Protein AF-A0A0F8ZRI4-F1 (afdb_monomer_lite)

Radius of gyration: 23.61 Å; chains: 1; bounding box: 63×50×70 Å

Secondary structure (DSSP, 8-state):
-HHHHHHHHTTTTS---EEEE--STT--PPEE-HHHHHHHHTTT---EEHHHHH-----GGGTTTT-SHHHHHHHH--TT-HHHHHHHHHTTPPP--EEEE----HHHHHHTT--HHHHHHT--HHHHHHHHHHHHTTTT-EEE--GGGHHHHHHHHHHTTT---HHHHHHHHHHHHHHHHHHHHHHHHHH-SS----------EEE-S-SSSTTS--EEES-HHHH----SSSPPPHHHHHHHHHHHHHHHTTTTSS-------

Foldseek 3Di:
DVVVVVVVVVPQADDWWWFFADLPPPDGETETDPVVCVVCVVVVHDYDYLCNQQVDDCPPVNQCSQVGCLNLLLQQQDPPDPVSVVVCVVVVRHHTAETEGEAHPLVVCVVVVDDPVVSVVSDRPNRLVSLQSNLVVLVRHAYHHDPVCVVVVVVQCVVVVNDHDSVRSNVRSVVSVLNSLQSVLSVCVVPDDDDPDDDDRFPDKDWFCAAPDNVHTDIDTDDPVVVDDDPDDDGDHNVNVVVVVVQVVVVVVCPVHDDDDDDDD

Sequence (265 aa):
MNKEKDKMKKHKHNFQFVDVMSTSFVSSVRITEPKPEQFIKGLGIPVEAVEEVTSYPSILGGRVKTLHPKIFGGILNRQENTGDQKEMQEYEIPQLDIVIVDLYPFEKTVASGAAEQDIVEKIDIGGISLIRAAAKNFKDTLCVSSVADYDEVLQLITDGNGSTSLKDRKRFAAKAFNISSHYDTAIFNYFNEEEHVYKASITQAKSLRYGENPHQEGTFYGDFDAIFDQLHGKELSYNNLLDVDAAVNLMSEFNAEKPTFAILK

Structure (mmCIF, N/CA/C/O backbone):
data_AF-A0A0F8ZRI4-F1
#
_entry.id   AF-A0A0F8ZRI4-F1
#
loop_
_atom_site.group_PDB
_atom_site.id
_atom_site.type_symbol
_atom_site.label_atom_id
_atom_site.label_alt_id
_atom_site.label_comp_id
_atom_site.label_asym_id
_atom_site.label_entity_id
_atom_site.label_seq_id
_atom_site.pdbx_PDB_ins_code
_atom_site.Cartn_x
_atom_site.Cartn_y
_atom_site.Cartn_z
_atom_site.occupancy
_atom_site.B_iso_or_equiv
_atom_site.auth_seq_id
_atom_site.auth_comp_id
_atom_site.auth_asym_id
_atom_site.auth_atom_id
_atom_site.pdbx_PDB_model_num
ATOM 1 N N . MET A 1 1 ? -12.035 -28.072 2.382 1.00 40.09 1 MET A N 1
ATOM 2 C CA . MET A 1 1 ? -10.554 -27.953 2.343 1.00 40.09 1 MET A CA 1
ATOM 3 C C . MET A 1 1 ? -9.958 -27.744 0.946 1.00 40.09 1 MET A C 1
ATOM 5 O O . MET A 1 1 ? -9.632 -26.602 0.663 1.00 40.09 1 MET A O 1
ATOM 9 N N . ASN A 1 2 ? -9.832 -28.728 0.038 1.00 32.72 2 ASN A N 1
ATOM 10 C CA . ASN A 1 2 ? -9.189 -28.462 -1.278 1.00 32.72 2 ASN A CA 1
ATOM 11 C C . ASN A 1 2 ? -10.064 -27.691 -2.291 1.00 32.72 2 ASN A C 1
ATOM 13 O O . ASN A 1 2 ? -9.535 -26.913 -3.074 1.00 32.72 2 ASN A O 1
ATOM 17 N N . LYS A 1 3 ? -11.399 -27.818 -2.238 1.00 30.41 3 LYS A N 1
ATOM 18 C CA . LYS A 1 3 ? -12.314 -27.071 -3.131 1.00 30.41 3 LYS A CA 1
ATOM 19 C C . LYS A 1 3 ? -12.511 -25.591 -2.752 1.00 30.41 3 LYS A C 1
ATOM 21 O O . LYS A 1 3 ? -12.961 -24.812 -3.585 1.00 30.41 3 LYS A O 1
ATOM 26 N N . GLU A 1 4 ? -12.185 -25.198 -1.520 1.00 35.19 4 GLU A N 1
ATOM 27 C CA . GLU A 1 4 ? -12.303 -23.807 -1.038 1.00 35.19 4 GLU A CA 1
ATOM 28 C C . GLU A 1 4 ? -11.047 -22.989 -1.350 1.00 35.19 4 GLU A C 1
ATOM 30 O O . GLU A 1 4 ? -11.162 -21.848 -1.798 1.00 35.19 4 GLU A O 1
ATOM 35 N N . LYS A 1 5 ? -9.858 -23.605 -1.241 1.00 32.78 5 LYS A N 1
ATOM 36 C CA . LYS A 1 5 ? -8.584 -22.996 -1.662 1.00 32.78 5 LYS A CA 1
ATOM 37 C C . LYS A 1 5 ? -8.578 -22.627 -3.155 1.00 32.78 5 LYS A C 1
ATOM 39 O O . LYS A 1 5 ? -8.055 -21.579 -3.526 1.00 32.78 5 LYS A O 1
ATOM 44 N N . ASP A 1 6 ? -9.227 -23.430 -4.000 1.00 31.06 6 ASP A N 1
ATOM 45 C CA . ASP A 1 6 ? -9.348 -23.150 -5.440 1.00 31.06 6 ASP A CA 1
ATOM 46 C C . ASP A 1 6 ? -10.381 -22.062 -5.783 1.00 31.06 6 ASP A C 1
ATOM 48 O O . ASP A 1 6 ? -10.232 -21.367 -6.791 1.00 31.06 6 ASP A O 1
ATOM 52 N N . LYS A 1 7 ? -11.406 -21.849 -4.942 1.00 34.41 7 LYS A N 1
ATOM 53 C CA . LYS A 1 7 ? -12.372 -20.750 -5.133 1.00 34.41 7 LYS A CA 1
ATOM 54 C C . LYS A 1 7 ? -11.765 -19.383 -4.802 1.00 34.41 7 LYS A C 1
ATOM 56 O O . LYS A 1 7 ? -12.025 -18.431 -5.541 1.00 34.41 7 LYS A O 1
ATOM 61 N N . MET A 1 8 ? -10.913 -19.302 -3.774 1.00 34.50 8 MET A N 1
ATOM 62 C CA . MET A 1 8 ? -10.169 -18.079 -3.431 1.00 34.50 8 MET A CA 1
ATOM 63 C C . MET A 1 8 ? -9.132 -17.697 -4.500 1.00 34.50 8 MET A C 1
ATOM 65 O O . MET A 1 8 ? -8.986 -16.519 -4.818 1.00 34.50 8 MET A O 1
ATOM 69 N N . LYS A 1 9 ? -8.461 -18.669 -5.139 1.00 34.34 9 LYS A N 1
ATOM 70 C CA . LYS A 1 9 ? -7.478 -18.384 -6.206 1.00 34.34 9 LYS A CA 1
ATOM 71 C C . LYS A 1 9 ? -8.087 -17.776 -7.476 1.00 34.34 9 LYS A C 1
ATOM 73 O O . LYS A 1 9 ? -7.412 -16.995 -8.139 1.00 34.34 9 LYS A O 1
ATOM 78 N N . LYS A 1 10 ? -9.343 -18.098 -7.814 1.00 32.38 10 LYS A N 1
ATOM 79 C CA . LYS A 1 10 ? -10.007 -17.626 -9.047 1.00 32.38 10 LYS A CA 1
ATOM 80 C C . LYS A 1 10 ? -10.539 -16.185 -9.000 1.00 32.38 10 LYS A C 1
ATOM 82 O O . LYS A 1 10 ? -10.900 -15.668 -10.049 1.00 32.38 10 LYS A O 1
ATOM 87 N N . HIS A 1 11 ? -10.566 -15.531 -7.837 1.00 38.25 11 HIS A N 1
ATOM 88 C CA . HIS A 1 11 ? -11.174 -14.198 -7.665 1.00 38.25 11 HIS A CA 1
ATOM 89 C C . HIS A 1 11 ? -10.164 -13.104 -7.271 1.00 38.25 11 HIS A C 1
ATOM 91 O O . HIS A 1 11 ? -10.560 -12.017 -6.863 1.00 38.25 11 HIS A O 1
ATOM 97 N N . LYS A 1 12 ? -8.860 -13.368 -7.448 1.00 34.53 12 LYS A N 1
ATOM 98 C CA . LYS A 1 12 ? -7.723 -12.529 -7.018 1.00 34.53 12 LYS A CA 1
ATOM 99 C C . LYS A 1 12 ? -7.687 -11.079 -7.536 1.00 34.53 12 LYS A C 1
ATOM 101 O O . LYS A 1 12 ? -6.767 -10.360 -7.163 1.00 34.53 12 LYS A O 1
ATOM 106 N N . HIS A 1 13 ? -8.586 -10.642 -8.421 1.00 31.97 13 HIS A N 1
ATOM 107 C CA . HIS A 1 13 ? -8.398 -9.397 -9.182 1.00 31.97 13 HIS A CA 1
ATOM 108 C C . HIS A 1 13 ? -9.540 -8.374 -9.144 1.00 31.97 13 HIS A C 1
ATOM 110 O O . HIS A 1 13 ? -9.406 -7.375 -9.835 1.00 31.97 13 HIS A O 1
ATOM 116 N N . ASN A 1 14 ? -10.627 -8.548 -8.374 1.00 25.64 14 ASN A N 1
ATOM 117 C CA . ASN A 1 14 ? -11.787 -7.642 -8.523 1.00 25.64 14 ASN A CA 1
ATOM 118 C C . ASN A 1 14 ? -12.616 -7.303 -7.266 1.00 25.64 14 ASN A C 1
ATOM 120 O O . ASN A 1 14 ? -13.755 -6.855 -7.409 1.00 25.64 14 ASN A O 1
ATOM 124 N N . PHE A 1 15 ? -12.096 -7.461 -6.046 1.00 29.72 15 PHE A N 1
ATOM 125 C CA . PHE A 1 15 ? -12.895 -7.196 -4.841 1.00 29.72 15 PHE A CA 1
ATOM 126 C C . PHE A 1 15 ? -12.153 -6.297 -3.849 1.00 29.72 15 PHE A C 1
ATOM 128 O O . PHE A 1 15 ? -11.151 -6.706 -3.277 1.00 29.72 15 PHE A O 1
ATOM 135 N N . GLN A 1 16 ? -12.676 -5.081 -3.646 1.00 33.56 16 GLN A N 1
ATOM 136 C CA . GLN A 1 16 ? -12.397 -4.270 -2.459 1.00 33.56 16 GLN A CA 1
ATOM 137 C C . GLN A 1 16 ? -12.972 -5.028 -1.265 1.00 33.56 16 GLN A C 1
ATOM 139 O O . GLN A 1 16 ? -14.188 -5.188 -1.193 1.00 33.56 16 GLN A O 1
ATOM 144 N N . PHE A 1 17 ? -12.133 -5.534 -0.369 1.00 34.59 17 PHE A N 1
ATOM 145 C CA . PHE A 1 17 ? -12.584 -6.052 0.920 1.00 34.59 17 PHE A CA 1
ATOM 146 C C . PHE A 1 17 ? -12.434 -4.934 1.940 1.00 34.59 17 PHE A C 1
ATOM 148 O O . PHE A 1 17 ? -11.347 -4.390 2.046 1.00 34.59 17 PHE A O 1
ATOM 155 N N . VAL A 1 18 ? -13.504 -4.593 2.655 1.00 32.47 18 VAL A N 1
ATOM 156 C CA . VAL A 1 18 ? -13.417 -3.984 3.986 1.00 32.47 18 VAL A CA 1
ATOM 157 C C . VAL A 1 18 ? -13.932 -5.068 4.923 1.00 32.47 18 VAL A C 1
ATOM 159 O O . VAL A 1 18 ? -15.125 -5.355 4.879 1.00 32.47 18 VAL A O 1
ATOM 162 N N . ASP A 1 19 ? -13.055 -5.758 5.649 1.00 38.94 19 ASP A N 1
ATOM 163 C CA . ASP A 1 19 ? -13.450 -6.729 6.679 1.00 38.94 19 ASP A CA 1
ATOM 164 C C . ASP A 1 19 ? -12.942 -6.220 8.017 1.00 38.94 19 ASP A C 1
ATOM 166 O O . ASP A 1 19 ? -11.750 -5.943 8.175 1.00 38.94 19 ASP A O 1
ATOM 170 N N . VAL A 1 20 ? -13.859 -6.042 8.959 1.00 38.03 20 VAL A N 1
ATOM 171 C CA . VAL A 1 20 ? -13.524 -5.568 10.290 1.00 38.03 20 VAL A CA 1
ATOM 172 C C . VAL A 1 20 ? -13.929 -6.624 11.303 1.00 38.03 20 VAL A C 1
ATOM 174 O O . VAL A 1 20 ? -15.114 -6.924 11.404 1.00 38.03 20 VAL A O 1
ATOM 177 N N . MET A 1 21 ? -12.961 -7.217 12.012 1.00 38.38 21 MET A N 1
ATOM 178 C CA . MET A 1 21 ? -13.219 -8.308 12.965 1.00 38.38 21 MET A CA 1
ATOM 179 C C . MET A 1 21 ? -12.979 -7.861 14.408 1.00 38.38 21 MET A C 1
ATOM 181 O O . MET A 1 21 ? -11.959 -7.237 14.696 1.00 38.38 21 MET A O 1
ATOM 185 N N . SER A 1 22 ? -13.894 -8.222 15.316 1.00 36.50 22 SER A N 1
ATOM 186 C CA . SER A 1 22 ? -13.687 -8.157 16.771 1.00 36.50 22 SER A CA 1
ATOM 187 C C . SER A 1 22 ? -13.150 -9.493 17.307 1.00 36.50 22 SER A C 1
ATOM 189 O O . SER A 1 22 ? -13.572 -10.568 16.881 1.00 36.50 22 SER A O 1
ATOM 191 N N . THR A 1 23 ? -12.204 -9.423 18.241 1.00 32.47 23 THR A N 1
ATOM 192 C CA . THR A 1 23 ? -11.448 -10.531 18.848 1.00 32.47 23 THR A CA 1
ATOM 193 C C . THR A 1 23 ? -11.982 -10.964 20.215 1.00 32.47 23 THR A C 1
ATOM 195 O O . THR A 1 23 ? -11.420 -11.858 20.849 1.00 32.47 23 THR A O 1
ATOM 198 N N . SER A 1 24 ? -13.107 -10.410 20.673 1.00 30.20 24 SER A N 1
ATOM 199 C CA . SER A 1 24 ? -13.779 -10.930 21.865 1.00 30.20 24 SER A CA 1
ATOM 200 C C . SER A 1 24 ? -14.601 -12.179 21.509 1.00 30.20 24 SER A C 1
ATOM 202 O O . SER A 1 24 ? -15.543 -12.146 20.716 1.00 30.20 24 SER A O 1
ATOM 204 N N . PHE A 1 25 ? -14.195 -13.323 22.072 1.00 30.77 25 PHE A N 1
ATOM 205 C CA . PHE A 1 25 ? -14.945 -14.581 22.051 1.00 30.77 25 PHE A CA 1
ATOM 206 C C . PHE A 1 25 ? -16.422 -14.283 22.370 1.00 30.77 25 PHE A C 1
ATOM 208 O O . PHE A 1 25 ? -16.704 -13.862 23.487 1.00 30.77 25 PHE A O 1
ATOM 215 N N . VAL A 1 26 ? -17.313 -14.504 21.386 1.00 29.33 26 VAL A N 1
ATOM 216 C CA . VAL A 1 26 ? -18.799 -14.605 21.420 1.00 29.33 26 VAL A CA 1
ATOM 217 C C . VAL A 1 26 ? -19.518 -13.828 20.293 1.00 29.33 26 VAL A C 1
ATOM 219 O O . VAL A 1 26 ? -20.639 -14.198 19.957 1.00 29.33 26 VAL A O 1
ATOM 222 N N . SER A 1 27 ? -18.892 -12.899 19.560 1.00 35.38 27 SER A N 1
ATOM 223 C CA . SER A 1 27 ? -19.539 -12.327 18.357 1.00 35.38 27 SER A CA 1
ATOM 224 C C . SER A 1 27 ? -18.537 -11.823 17.317 1.00 35.38 27 SER A C 1
ATOM 226 O O . SER A 1 27 ? -18.050 -10.700 17.400 1.00 35.38 27 SER A O 1
ATOM 228 N N . SER A 1 28 ? -18.246 -12.641 16.301 1.00 51.75 28 SER A N 1
ATOM 229 C CA . SER A 1 28 ? -17.495 -12.216 15.110 1.00 51.75 28 SER A CA 1
ATOM 230 C C . SER A 1 28 ? -18.399 -11.389 14.192 1.00 51.75 28 SER A C 1
ATOM 232 O O . SER A 1 28 ? -18.846 -11.850 13.145 1.00 51.75 28 SER A O 1
ATOM 234 N N . VAL A 1 29 ? -18.726 -10.171 14.618 1.00 50.56 29 VAL A N 1
ATOM 235 C CA . VAL A 1 29 ? -19.420 -9.212 13.759 1.00 50.56 29 VAL A CA 1
ATOM 236 C C . VAL A 1 29 ? -18.435 -8.779 12.680 1.00 50.56 29 VAL A C 1
ATOM 238 O O . VAL A 1 29 ? -17.374 -8.244 12.992 1.00 50.56 29 VAL A O 1
ATOM 241 N N . ARG A 1 30 ? -18.769 -9.072 11.420 1.00 67.44 30 ARG A N 1
ATOM 242 C CA . ARG A 1 30 ? -18.036 -8.601 10.242 1.00 67.44 30 ARG A CA 1
ATOM 243 C C . ARG A 1 30 ? -18.773 -7.402 9.692 1.00 67.44 30 ARG A C 1
ATOM 245 O O . ARG A 1 30 ? -19.927 -7.552 9.301 1.00 67.44 30 ARG A O 1
ATOM 252 N N . ILE A 1 31 ? -18.112 -6.253 9.659 1.00 65.31 31 ILE A N 1
ATOM 253 C CA . ILE A 1 31 ? -18.669 -5.032 9.078 1.00 65.31 31 ILE A CA 1
ATOM 254 C C . ILE A 1 31 ? -18.074 -4.868 7.690 1.00 65.31 31 ILE A C 1
ATOM 256 O O . ILE A 1 31 ? -16.856 -4.744 7.556 1.00 65.31 31 ILE A O 1
ATOM 260 N N . THR A 1 32 ? -18.919 -4.898 6.660 1.00 71.69 32 THR A N 1
ATOM 261 C CA . THR A 1 32 ? -18.437 -4.915 5.273 1.00 71.69 32 THR A CA 1
ATOM 262 C C . THR A 1 32 ? -19.249 -4.018 4.350 1.00 71.69 32 THR A C 1
ATOM 264 O O . THR A 1 32 ? -20.405 -3.701 4.618 1.00 71.69 32 THR A O 1
ATOM 267 N N . GLU A 1 33 ? -18.632 -3.615 3.241 1.00 75.50 33 GLU A N 1
ATOM 268 C CA . GLU A 1 33 ? -19.322 -2.914 2.159 1.00 75.50 33 GLU A CA 1
ATOM 269 C C . GLU A 1 33 ? -20.197 -3.874 1.319 1.00 75.50 33 GLU A C 1
ATOM 271 O O . GLU A 1 33 ? -19.919 -5.076 1.283 1.00 75.50 33 GLU A O 1
ATOM 276 N N . PRO A 1 34 ? -21.183 -3.373 0.544 1.00 69.62 34 PRO A N 1
ATOM 277 C CA . PRO A 1 34 ? -22.217 -4.214 -0.076 1.00 69.62 34 PRO A CA 1
ATOM 278 C C . PRO A 1 34 ? -21.721 -5.360 -0.976 1.00 69.62 34 PRO A C 1
ATOM 280 O O . PRO A 1 34 ? -22.347 -6.417 -1.055 1.00 69.62 34 PRO A O 1
ATOM 283 N N . LYS A 1 35 ? -20.603 -5.176 -1.694 1.00 76.44 35 LYS A N 1
ATOM 284 C CA . LYS A 1 35 ? -20.058 -6.216 -2.589 1.00 76.44 35 LYS A CA 1
ATOM 285 C C . LYS A 1 35 ? -19.447 -7.389 -1.798 1.00 76.44 35 LYS A C 1
ATOM 287 O O . LYS A 1 35 ? -19.862 -8.525 -2.040 1.00 76.44 35 LYS A O 1
ATOM 292 N N . PRO A 1 36 ? -18.499 -7.165 -0.865 1.00 75.06 36 PRO A N 1
ATOM 293 C CA . PRO A 1 36 ? -18.053 -8.199 0.072 1.00 75.06 36 PRO A CA 1
ATOM 294 C C . PRO A 1 36 ? -19.181 -8.827 0.883 1.00 75.06 36 PRO A C 1
ATOM 296 O O . PRO A 1 36 ? -19.199 -10.047 1.044 1.00 75.06 36 PRO A O 1
ATOM 299 N N . GLU A 1 37 ? -20.134 -8.017 1.343 1.00 79.44 37 GLU A N 1
ATOM 300 C CA . GLU A 1 37 ? -21.260 -8.463 2.160 1.00 79.44 37 GLU A CA 1
ATOM 301 C C . GLU A 1 37 ? -22.034 -9.593 1.474 1.00 79.44 37 GLU A C 1
ATOM 303 O O . GLU A 1 37 ? -22.213 -10.667 2.049 1.00 79.44 37 GLU A O 1
ATOM 308 N N . GLN A 1 38 ? -22.433 -9.391 0.213 1.00 81.38 38 GLN A N 1
ATOM 309 C CA . GLN A 1 38 ? -23.167 -10.390 -0.568 1.00 81.38 38 GLN A CA 1
ATOM 310 C C . GLN A 1 38 ? -22.380 -11.693 -0.725 1.00 81.38 38 GLN A C 1
ATOM 312 O O . GLN A 1 38 ? -22.946 -12.782 -0.603 1.00 81.38 38 GLN A O 1
ATOM 317 N N . PHE A 1 39 ? -21.072 -11.594 -0.977 1.00 84.00 39 PHE A N 1
ATOM 318 C CA . PHE A 1 39 ? -20.210 -12.763 -1.114 1.00 84.00 39 PHE A CA 1
ATOM 319 C C . PHE A 1 39 ? -20.120 -13.550 0.198 1.00 84.00 39 PHE A C 1
ATOM 321 O O . PHE A 1 39 ? -20.304 -14.766 0.195 1.00 84.00 39 PHE A O 1
ATOM 328 N N . ILE A 1 40 ? -19.884 -12.866 1.320 1.00 82.38 40 ILE A N 1
ATOM 329 C CA . ILE A 1 40 ? -19.705 -13.492 2.635 1.00 82.38 40 ILE A CA 1
ATOM 330 C C . ILE A 1 40 ? -21.035 -14.059 3.159 1.00 82.38 40 ILE A C 1
ATOM 332 O O . ILE A 1 40 ? -21.067 -15.208 3.608 1.00 82.38 40 ILE A O 1
ATOM 336 N N . LYS A 1 41 ? -22.153 -13.333 3.008 1.00 83.94 41 LYS A N 1
ATOM 337 C CA . LYS A 1 41 ? -23.503 -13.846 3.310 1.00 83.94 41 LYS A CA 1
ATOM 338 C C . LYS A 1 41 ? -23.832 -15.082 2.469 1.00 83.94 41 LYS A C 1
ATOM 340 O O . LYS A 1 41 ? -24.395 -16.045 2.986 1.00 83.94 41 LYS A O 1
ATOM 345 N N . GLY A 1 42 ? -23.407 -15.113 1.203 1.00 86.81 42 GLY A N 1
ATOM 346 C CA . GLY A 1 42 ? -23.526 -16.283 0.326 1.00 86.81 42 GLY A CA 1
ATOM 347 C C . GLY A 1 42 ? -22.765 -17.528 0.810 1.00 86.81 42 GLY A C 1
ATOM 348 O O . GLY A 1 42 ? -23.084 -18.638 0.386 1.00 86.81 42 GLY A O 1
ATOM 349 N N . LEU A 1 43 ? -21.794 -17.369 1.716 1.00 87.00 43 LEU A N 1
ATOM 350 C CA . LEU A 1 43 ? -21.088 -18.467 2.390 1.00 87.00 43 LEU A CA 1
ATOM 351 C C . LEU A 1 43 ? -21.764 -18.906 3.703 1.00 87.00 43 LEU A C 1
ATOM 353 O O . LEU A 1 43 ? -21.252 -19.799 4.373 1.00 87.00 43 LEU A O 1
ATOM 357 N N . GLY A 1 44 ? -22.900 -18.304 4.079 1.00 87.00 44 GLY A N 1
ATOM 358 C CA . GLY A 1 44 ? -23.612 -18.589 5.330 1.00 87.00 44 GLY A CA 1
ATOM 359 C C . GLY A 1 44 ? -22.966 -17.968 6.571 1.00 87.00 44 GLY A C 1
ATOM 360 O O . GLY A 1 44 ? -23.267 -18.379 7.689 1.00 87.00 44 GLY A O 1
ATOM 361 N N . ILE A 1 45 ? -22.064 -17.002 6.384 1.00 81.50 45 ILE A N 1
ATOM 362 C CA . ILE A 1 45 ? -21.376 -16.305 7.470 1.00 81.50 45 ILE A CA 1
ATOM 363 C C . ILE A 1 45 ? -22.188 -15.049 7.839 1.00 81.50 45 ILE A C 1
ATOM 365 O O . ILE A 1 45 ? -22.561 -14.300 6.932 1.00 81.50 45 ILE A O 1
ATOM 369 N N . PRO A 1 46 ? -22.468 -14.795 9.133 1.00 82.88 46 PRO A N 1
ATOM 370 C CA . PRO A 1 46 ? -23.121 -13.565 9.576 1.00 82.88 46 PRO A CA 1
ATOM 371 C C . PRO A 1 46 ? -22.286 -12.325 9.238 1.00 82.88 46 PRO A C 1
ATOM 373 O O . PRO A 1 46 ? -21.072 -12.312 9.445 1.00 82.88 46 PRO A O 1
ATOM 376 N N . VAL A 1 47 ? -22.945 -11.287 8.728 1.00 84.75 47 VAL A N 1
ATOM 377 C CA . VAL A 1 47 ? -22.328 -10.009 8.350 1.00 84.75 47 VAL A CA 1
ATOM 378 C C . VAL A 1 47 ? -23.299 -8.887 8.675 1.00 84.75 47 VAL A C 1
ATOM 380 O O . VAL A 1 47 ? -24.481 -8.997 8.340 1.00 84.75 47 VAL A O 1
ATOM 383 N N . GLU A 1 48 ? -22.773 -7.828 9.276 1.00 86.31 48 GLU A N 1
ATOM 384 C CA . GLU A 1 48 ? -23.454 -6.559 9.504 1.00 86.31 48 GLU A CA 1
ATOM 385 C C . GLU A 1 48 ? -23.024 -5.562 8.419 1.00 86.31 48 GLU A C 1
ATOM 387 O O . GLU A 1 48 ? -21.848 -5.489 8.040 1.00 86.31 48 GLU A O 1
ATOM 392 N N . ALA A 1 49 ? -23.978 -4.823 7.862 1.00 85.06 49 ALA A N 1
ATOM 393 C CA . ALA A 1 49 ? -23.659 -3.816 6.855 1.00 85.06 49 ALA A CA 1
ATOM 394 C C . ALA A 1 49 ? -23.077 -2.557 7.521 1.00 85.06 49 ALA A C 1
ATOM 396 O O . ALA A 1 49 ? -23.465 -2.183 8.629 1.00 85.06 49 ALA A O 1
ATOM 397 N N . VAL A 1 50 ? -22.176 -1.845 6.837 1.00 85.25 50 VAL A N 1
ATOM 398 C CA . VAL A 1 50 ? -21.654 -0.551 7.333 1.00 85.25 50 VAL A CA 1
ATOM 399 C C . VAL A 1 50 ? -22.795 0.441 7.599 1.00 85.25 50 VAL A C 1
ATOM 401 O O . VAL A 1 50 ? -22.749 1.220 8.552 1.00 85.25 50 VAL A O 1
ATOM 404 N N . GLU A 1 51 ? -23.839 0.411 6.778 1.00 83.38 51 GLU A N 1
ATOM 405 C CA . GLU A 1 51 ? -25.032 1.245 6.905 1.00 83.38 51 GLU A CA 1
ATOM 406 C C . GLU A 1 51 ? -25.834 0.940 8.183 1.00 83.38 51 GLU A C 1
ATOM 408 O O . GLU A 1 51 ? -26.408 1.855 8.774 1.00 83.38 51 GLU A O 1
ATOM 413 N N . GLU A 1 52 ? -25.840 -0.316 8.647 1.00 84.62 52 GLU A N 1
ATOM 414 C CA . GLU A 1 52 ? -26.502 -0.722 9.897 1.00 84.62 52 GLU A CA 1
ATOM 415 C C . GLU A 1 52 ? -25.763 -0.123 11.103 1.00 84.62 52 GLU A C 1
ATOM 417 O O . GLU A 1 52 ? -26.380 0.519 11.958 1.00 84.62 52 GLU A O 1
ATOM 422 N N . VAL A 1 53 ? -24.429 -0.194 11.093 1.00 84.81 53 VAL A N 1
ATOM 423 C CA . VAL A 1 53 ? -23.570 0.363 12.150 1.00 84.81 53 VAL A CA 1
ATOM 424 C C . VAL A 1 53 ? -23.650 1.886 12.195 1.00 84.81 53 VAL A C 1
ATOM 426 O O . VAL A 1 53 ? -23.782 2.492 13.259 1.00 84.81 53 VAL A O 1
ATOM 429 N N . THR A 1 54 ? -23.534 2.533 11.037 1.00 84.50 54 THR A N 1
ATOM 430 C CA . THR A 1 54 ? -23.479 4.000 10.949 1.00 84.50 54 THR A CA 1
ATOM 431 C C . THR A 1 54 ? -24.849 4.650 11.101 1.00 84.50 54 THR A C 1
ATOM 433 O O . THR A 1 54 ? -24.914 5.834 11.426 1.00 84.50 54 THR A O 1
ATOM 436 N N . SER A 1 55 ? -25.934 3.893 10.894 1.00 80.56 55 SER A N 1
ATOM 437 C CA . SER A 1 55 ? -27.310 4.406 10.853 1.00 80.56 55 SER A CA 1
ATOM 438 C C . SER A 1 55 ? -27.490 5.547 9.837 1.00 80.56 55 SER A C 1
ATOM 440 O O . SER A 1 55 ? -28.408 6.360 9.957 1.00 80.56 55 SER A O 1
ATOM 442 N N . TYR A 1 56 ? -26.602 5.619 8.839 1.00 76.38 56 TYR A N 1
ATOM 443 C CA . TYR A 1 56 ? -26.536 6.686 7.850 1.00 76.38 56 TYR A CA 1
ATOM 444 C C . TYR A 1 56 ? -26.670 6.089 6.441 1.00 76.38 56 TYR A C 1
ATOM 446 O O . TYR A 1 56 ? -25.980 5.120 6.119 1.00 76.38 56 TYR A O 1
ATOM 454 N N . PRO A 1 57 ? -27.553 6.622 5.579 1.00 76.31 57 PRO A N 1
ATOM 455 C CA . PRO A 1 57 ? -27.750 6.073 4.243 1.00 76.31 57 PRO A CA 1
ATOM 456 C C . PRO A 1 57 ? -26.541 6.342 3.337 1.00 76.31 57 PRO A C 1
ATOM 458 O O . PRO A 1 57 ? -25.822 7.328 3.501 1.00 76.31 57 PRO A O 1
ATOM 461 N N . SER A 1 58 ? -26.353 5.506 2.313 1.00 75.62 58 SER A N 1
ATOM 462 C CA . SER A 1 58 ? -25.344 5.755 1.278 1.00 75.62 58 SER A CA 1
ATOM 463 C C . SER A 1 58 ? -25.699 7.016 0.477 1.00 75.62 58 SER A C 1
ATOM 465 O O . SER A 1 58 ? -26.644 7.027 -0.313 1.00 75.62 58 SER A O 1
ATOM 467 N N . ILE A 1 59 ? -24.947 8.098 0.698 1.00 81.94 59 ILE A N 1
ATOM 468 C CA . ILE A 1 59 ? -25.075 9.377 -0.018 1.00 81.94 59 ILE A CA 1
ATOM 469 C C . ILE A 1 59 ? -23.881 9.610 -0.949 1.00 81.94 59 ILE A C 1
ATOM 471 O O . ILE A 1 59 ? -22.842 8.961 -0.819 1.00 81.94 59 ILE A O 1
ATOM 475 N N . LEU A 1 60 ? -24.012 10.564 -1.881 1.00 86.12 60 LEU A N 1
ATOM 476 C CA . LEU A 1 60 ? -22.936 10.979 -2.799 1.00 86.12 60 LEU A CA 1
ATOM 477 C C . LEU A 1 60 ? -22.318 9.797 -3.570 1.00 86.12 60 LEU A C 1
ATOM 479 O O . LEU A 1 60 ? -21.100 9.688 -3.687 1.00 86.12 60 LEU A O 1
ATOM 483 N N . GLY A 1 61 ? -23.154 8.859 -4.026 1.00 79.81 61 GLY A N 1
ATOM 484 C CA . GLY A 1 61 ? -22.689 7.658 -4.730 1.00 79.81 61 GLY A CA 1
ATOM 485 C C . GLY A 1 61 ? -21.833 6.715 -3.873 1.00 79.81 61 GLY A C 1
ATOM 486 O O . GLY A 1 61 ? -21.085 5.911 -4.418 1.00 79.81 61 GLY A O 1
ATOM 487 N N . GLY A 1 62 ? -21.909 6.815 -2.541 1.00 82.38 62 GLY A N 1
ATOM 488 C CA . GLY A 1 62 ? -21.132 5.996 -1.608 1.00 82.38 62 GLY A CA 1
ATOM 489 C C . GLY A 1 62 ? -19.740 6.544 -1.277 1.00 82.38 62 GLY A C 1
ATOM 490 O O . GLY A 1 62 ? -18.994 5.874 -0.566 1.00 82.38 62 GLY A O 1
ATOM 491 N N . ARG A 1 63 ? -19.389 7.757 -1.730 1.00 85.75 63 ARG A N 1
ATOM 492 C CA . ARG A 1 63 ? -18.064 8.381 -1.518 1.00 85.75 63 ARG A CA 1
ATOM 493 C C . ARG A 1 63 ? -17.682 8.593 -0.049 1.00 85.75 63 ARG A C 1
ATOM 495 O O . ARG A 1 63 ? -16.501 8.659 0.270 1.00 85.75 63 ARG A O 1
ATOM 502 N N . VAL A 1 64 ? -18.667 8.715 0.840 1.00 87.81 64 VAL A N 1
ATOM 503 C CA . VAL A 1 64 ? -18.459 9.036 2.266 1.00 87.81 64 VAL A CA 1
ATOM 504 C C . VAL A 1 64 ? -18.963 7.946 3.215 1.00 87.81 64 VAL A C 1
ATOM 506 O O . VAL A 1 64 ? -19.019 8.161 4.419 1.00 87.81 64 VAL A O 1
ATOM 509 N N . LYS A 1 65 ? -19.320 6.766 2.693 1.00 84.69 65 LYS A N 1
ATOM 510 C CA . LYS A 1 65 ? -20.010 5.707 3.453 1.00 84.69 65 LYS A CA 1
ATOM 511 C C . LYS A 1 65 ? -19.247 5.221 4.694 1.00 84.69 65 LYS A C 1
ATOM 513 O O . LYS A 1 65 ? -19.857 4.962 5.722 1.00 84.69 65 LYS A O 1
ATOM 518 N N . THR A 1 66 ? -17.918 5.131 4.621 1.00 88.12 66 THR A N 1
ATOM 519 C CA . THR A 1 66 ? -17.078 4.677 5.742 1.00 88.12 66 THR A CA 1
ATOM 520 C C . THR A 1 66 ? -16.531 5.828 6.583 1.00 88.12 66 THR A C 1
ATOM 522 O O . THR A 1 66 ? -16.018 5.580 7.672 1.00 88.12 66 THR A O 1
ATOM 525 N N . LEU A 1 67 ? -16.667 7.081 6.127 1.00 91.38 67 LEU A N 1
ATOM 526 C CA . 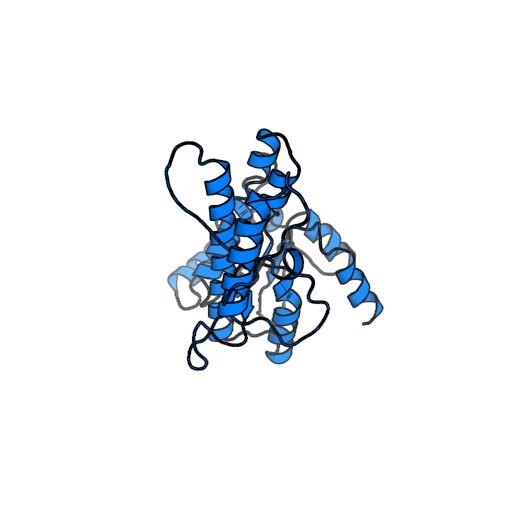LEU A 1 67 ? -16.158 8.297 6.777 1.00 91.38 67 LEU A CA 1
ATOM 527 C C . LEU A 1 67 ? -17.053 8.730 7.947 1.00 91.38 67 LEU A C 1
ATOM 529 O O . LEU A 1 67 ? -17.595 9.832 7.962 1.00 91.38 67 LEU A O 1
ATOM 533 N N . HIS A 1 68 ? -17.215 7.842 8.929 1.00 92.81 68 HIS A N 1
ATOM 534 C CA . HIS A 1 68 ? -18.160 8.007 10.029 1.00 92.81 68 HIS A CA 1
ATOM 535 C C . HIS A 1 68 ? -17.505 7.799 11.409 1.00 92.81 68 HIS A C 1
ATOM 537 O O . HIS A 1 68 ? -16.725 6.853 11.570 1.00 92.81 68 HIS A O 1
ATOM 543 N N . PRO A 1 69 ? -17.852 8.596 12.445 1.00 93.88 69 PRO A N 1
ATOM 544 C CA . PRO A 1 69 ? -17.292 8.455 13.792 1.00 93.88 69 PRO A CA 1
ATOM 545 C C . PRO A 1 69 ? -17.466 7.069 14.415 1.00 93.88 69 PRO A C 1
ATOM 547 O O . PRO A 1 69 ? -16.559 6.608 15.091 1.00 93.88 69 PRO A O 1
ATOM 550 N N . LYS A 1 70 ? -18.571 6.360 14.150 1.00 92.44 70 LYS A N 1
ATOM 551 C CA . LYS A 1 70 ? -18.738 4.976 14.641 1.00 92.44 70 LYS A CA 1
ATOM 552 C C . LYS A 1 70 ? -17.719 3.990 14.052 1.00 92.44 70 LYS A C 1
ATOM 554 O O . LYS A 1 70 ? -17.337 3.041 14.720 1.00 92.44 70 LYS A O 1
ATOM 559 N N . ILE A 1 71 ? -17.242 4.226 12.830 1.00 93.56 71 ILE A N 1
ATOM 560 C CA . ILE A 1 71 ? -16.201 3.391 12.218 1.00 93.56 71 ILE A CA 1
ATOM 561 C C . ILE A 1 71 ? -14.827 3.833 12.724 1.00 93.56 71 ILE A C 1
ATOM 563 O O . ILE A 1 71 ? -14.059 3.038 13.256 1.00 93.56 71 ILE A O 1
ATOM 567 N N . PHE A 1 72 ? -14.520 5.126 12.627 1.00 96.06 72 PHE A N 1
ATOM 568 C CA . PHE A 1 72 ? -13.205 5.633 13.017 1.00 96.06 72 PHE A CA 1
ATOM 569 C C . PHE A 1 72 ? -12.962 5.589 14.526 1.00 96.06 72 PHE A C 1
ATOM 571 O O . PHE A 1 72 ? -11.836 5.331 14.928 1.00 96.06 72 PHE A O 1
ATOM 578 N N . GLY A 1 73 ? -13.983 5.783 15.359 1.00 96.19 73 GLY A N 1
ATOM 579 C CA . GLY A 1 73 ? -13.911 5.605 16.810 1.00 96.19 73 GLY A CA 1
ATOM 580 C C . GLY A 1 73 ? -13.645 4.149 17.185 1.00 96.19 73 GLY A C 1
ATOM 581 O O . GLY A 1 73 ? -12.750 3.874 17.982 1.00 96.19 73 GLY A O 1
ATOM 582 N N . GLY A 1 74 ? -14.308 3.208 16.507 1.00 95.31 74 GLY A N 1
ATOM 583 C CA . GLY A 1 74 ? -14.056 1.781 16.691 1.00 95.31 74 GLY A CA 1
ATOM 584 C C . GLY A 1 74 ? -12.623 1.361 16.369 1.00 95.31 74 GLY A C 1
ATOM 585 O O . GLY A 1 74 ? -12.088 0.469 17.020 1.00 95.31 74 GLY A O 1
ATOM 586 N N . ILE A 1 75 ? -11.984 2.046 15.414 1.00 96.69 75 ILE A N 1
ATOM 587 C CA . ILE A 1 75 ? -10.594 1.803 15.003 1.00 96.69 75 ILE A CA 1
ATOM 588 C C . ILE A 1 75 ? -9.583 2.582 15.854 1.00 96.69 75 ILE A C 1
ATOM 590 O O . ILE A 1 75 ? -8.502 2.075 16.121 1.00 96.69 75 ILE A O 1
ATOM 594 N N . LEU A 1 76 ? -9.869 3.836 16.217 1.00 98.06 76 LEU A N 1
ATOM 595 C CA . LEU A 1 76 ? -8.889 4.777 16.784 1.00 98.06 76 LEU A CA 1
ATOM 596 C C . LEU A 1 76 ? -8.952 4.922 18.305 1.00 98.06 76 LEU A C 1
ATOM 598 O O . LEU A 1 76 ? -8.094 5.614 18.861 1.00 98.06 76 LEU A O 1
ATOM 602 N N . ASN A 1 77 ? -9.947 4.334 18.972 1.00 97.56 77 ASN A N 1
ATOM 603 C CA . ASN A 1 77 ? -10.003 4.367 20.428 1.00 97.56 77 ASN A CA 1
ATOM 604 C C . ASN A 1 77 ? -8.764 3.692 21.033 1.00 97.56 77 ASN A C 1
ATOM 606 O O . ASN A 1 77 ? -8.223 2.726 20.493 1.00 97.56 77 ASN A O 1
ATOM 610 N N . ARG A 1 78 ? -8.313 4.217 22.169 1.00 97.56 78 ARG A N 1
ATOM 611 C CA . ARG A 1 78 ? -7.221 3.629 22.943 1.00 97.56 78 ARG A CA 1
ATOM 612 C C . ARG A 1 78 ? -7.836 2.734 24.007 1.00 97.56 78 ARG A C 1
ATOM 614 O O . ARG A 1 78 ? -8.510 3.233 24.911 1.00 97.56 78 ARG A O 1
ATOM 621 N N . GLN A 1 79 ? -7.557 1.436 23.954 1.00 92.75 79 GLN A N 1
ATOM 622 C CA . GLN A 1 79 ? -8.214 0.475 24.852 1.00 92.75 79 GLN A CA 1
ATOM 623 C C . GLN A 1 79 ? -7.868 0.698 26.333 1.00 92.75 79 GLN A C 1
ATOM 625 O O . GLN A 1 79 ? -8.695 0.506 27.219 1.00 92.75 79 GLN A O 1
ATOM 630 N N . GLU A 1 80 ? -6.658 1.183 26.615 1.00 95.75 80 GLU A N 1
ATOM 631 C CA . GLU A 1 80 ? -6.214 1.507 27.978 1.00 95.75 80 GLU A CA 1
ATOM 632 C C . GLU A 1 80 ? -6.710 2.879 28.480 1.00 95.75 80 GLU A C 1
ATOM 634 O O . GLU A 1 80 ? -6.468 3.239 29.635 1.00 95.75 80 GLU A O 1
ATOM 639 N N . ASN A 1 81 ? -7.378 3.679 27.639 1.00 97.88 81 ASN A N 1
ATOM 640 C CA . ASN A 1 81 ? -7.869 4.999 28.025 1.00 97.88 81 ASN A CA 1
ATOM 641 C C . ASN A 1 81 ? -9.315 4.926 28.532 1.00 97.88 81 ASN A C 1
ATOM 643 O O . ASN A 1 81 ? -10.251 4.713 27.769 1.00 97.88 81 ASN A O 1
ATOM 647 N N . THR A 1 82 ? -9.514 5.181 29.825 1.00 97.56 82 THR A N 1
ATOM 648 C CA . THR A 1 82 ? -10.841 5.115 30.459 1.00 97.56 82 THR A CA 1
ATOM 649 C C . THR A 1 82 ? -11.836 6.166 29.962 1.00 97.56 82 THR A C 1
ATOM 651 O O . THR A 1 82 ? -13.036 5.965 30.126 1.00 97.56 82 THR A O 1
ATOM 654 N N . GLY A 1 83 ? -11.370 7.277 29.383 1.00 98.19 83 GLY A N 1
ATOM 655 C CA . GLY A 1 83 ? -12.215 8.272 28.721 1.00 98.19 83 GLY A CA 1
ATOM 656 C C . GLY A 1 83 ? -12.768 7.731 27.408 1.00 98.19 83 GLY A C 1
ATOM 657 O O . GLY A 1 83 ? -13.984 7.652 27.260 1.00 98.19 83 GLY A O 1
ATOM 658 N N . ASP A 1 84 ? -11.884 7.245 26.531 1.00 97.94 84 ASP A N 1
ATOM 659 C CA . ASP A 1 84 ? -12.269 6.633 25.254 1.00 97.94 84 ASP A CA 1
ATOM 660 C C . ASP A 1 84 ? -13.265 5.477 25.485 1.00 97.94 84 ASP A C 1
ATOM 662 O O . ASP A 1 84 ? -14.291 5.404 24.819 1.00 97.94 84 ASP A O 1
ATOM 666 N N . GLN A 1 85 ? -13.033 4.613 26.484 1.00 97.38 85 GLN A N 1
ATOM 667 C CA . GLN A 1 85 ? -13.947 3.498 26.783 1.00 97.38 85 GLN A CA 1
ATOM 668 C C . GLN A 1 85 ? -15.347 3.949 27.235 1.00 97.38 85 GLN A C 1
ATOM 670 O O . GLN A 1 85 ? -16.329 3.259 26.963 1.00 97.38 85 GLN A O 1
ATOM 675 N N . LYS A 1 86 ? -15.466 5.100 27.913 1.00 97.75 86 LYS A N 1
ATOM 676 C CA . LYS A 1 86 ? -16.773 5.669 28.277 1.00 97.75 86 LYS A CA 1
ATOM 677 C C . LYS A 1 86 ? -17.491 6.226 27.056 1.00 97.75 86 LYS A C 1
ATOM 679 O O . LYS A 1 86 ? -18.666 5.935 26.880 1.00 97.75 86 LYS A O 1
ATOM 684 N N . GLU A 1 87 ? -16.782 6.973 26.214 1.00 97.81 87 GLU A N 1
ATOM 685 C CA . GLU A 1 87 ? -17.336 7.524 24.972 1.00 97.81 87 GLU A CA 1
ATOM 686 C C . GLU A 1 87 ? -17.794 6.401 24.031 1.00 97.81 87 GLU A C 1
ATOM 688 O O . GLU A 1 87 ? -18.886 6.465 23.472 1.00 97.81 87 GLU A O 1
ATOM 693 N N . MET A 1 88 ? -17.013 5.323 23.916 1.00 95.69 88 MET A N 1
ATOM 694 C CA . MET A 1 88 ? -17.381 4.141 23.132 1.00 95.69 88 MET A CA 1
ATOM 695 C C . MET A 1 88 ? -18.718 3.538 23.588 1.00 95.69 88 MET A C 1
ATOM 697 O O . MET A 1 88 ? -19.547 3.187 22.753 1.00 95.69 88 MET A O 1
ATOM 701 N N . GLN A 1 89 ? -18.951 3.450 24.901 1.00 95.50 89 GLN A N 1
ATOM 702 C CA . GLN A 1 89 ? -20.216 2.959 25.458 1.00 95.50 89 GLN A CA 1
ATOM 703 C C . GLN A 1 89 ? -21.361 3.959 25.271 1.00 95.50 89 GLN A C 1
ATOM 705 O O . GLN A 1 89 ? -22.452 3.561 24.875 1.00 95.50 89 GLN A O 1
ATOM 710 N N . GLU A 1 90 ? -21.119 5.243 25.544 1.00 96.94 90 GLU A N 1
ATOM 711 C CA . GLU A 1 90 ? -22.119 6.314 25.448 1.00 96.94 90 GLU A CA 1
ATOM 712 C C . GLU A 1 90 ? -22.668 6.470 24.026 1.00 96.94 90 GLU A C 1
ATOM 714 O O . GLU A 1 90 ? -23.870 6.652 23.843 1.00 96.94 90 GLU A O 1
ATOM 719 N N . TYR A 1 91 ? -21.797 6.362 23.022 1.00 95.06 91 TYR A N 1
ATOM 720 C CA . TYR A 1 91 ? -22.151 6.542 21.614 1.00 95.06 91 TYR A CA 1
ATOM 721 C C . TYR A 1 91 ? -22.365 5.225 20.856 1.00 95.06 91 TYR A C 1
ATOM 723 O O . TYR A 1 91 ? -22.473 5.244 19.625 1.00 95.06 91 TYR A O 1
ATOM 731 N N . GLU A 1 92 ? -22.423 4.096 21.573 1.00 92.75 92 GLU A N 1
ATOM 732 C CA . GLU A 1 92 ? -22.638 2.754 21.012 1.00 92.75 92 GLU A CA 1
ATOM 733 C C . GLU A 1 92 ? -21.669 2.449 19.855 1.00 92.75 92 GLU A C 1
ATOM 735 O O . GLU A 1 92 ? -22.055 1.992 18.775 1.00 92.75 92 GLU A O 1
ATOM 740 N N . ILE A 1 93 ? -20.393 2.778 20.056 1.00 92.00 93 ILE A N 1
ATOM 741 C CA . ILE A 1 93 ? -19.344 2.586 19.060 1.00 92.00 93 ILE A CA 1
ATOM 742 C C . ILE A 1 93 ? -18.787 1.164 19.216 1.00 92.00 93 ILE A C 1
ATOM 744 O O . ILE A 1 93 ? -18.306 0.813 20.297 1.00 92.00 93 ILE A O 1
ATOM 748 N N . PRO A 1 94 ? -18.818 0.327 18.164 1.00 91.31 94 PRO A N 1
ATOM 749 C CA . PRO A 1 94 ? -18.270 -1.021 18.235 1.00 91.31 94 PRO A CA 1
ATOM 750 C C . PRO A 1 94 ? -16.739 -0.997 18.231 1.00 91.31 94 PRO A C 1
ATOM 752 O O . PRO A 1 94 ? -16.121 -0.204 17.524 1.00 91.31 94 PRO A O 1
ATOM 755 N N . GLN A 1 95 ? -16.118 -1.906 18.980 1.00 92.38 95 GLN A N 1
ATOM 756 C CA . GLN A 1 95 ? -14.671 -2.121 18.941 1.00 92.38 95 GLN A CA 1
ATOM 757 C C . GLN A 1 95 ? -14.262 -2.862 17.658 1.00 92.38 95 GLN A C 1
ATOM 759 O O . GLN A 1 95 ? -14.844 -3.896 17.327 1.00 92.38 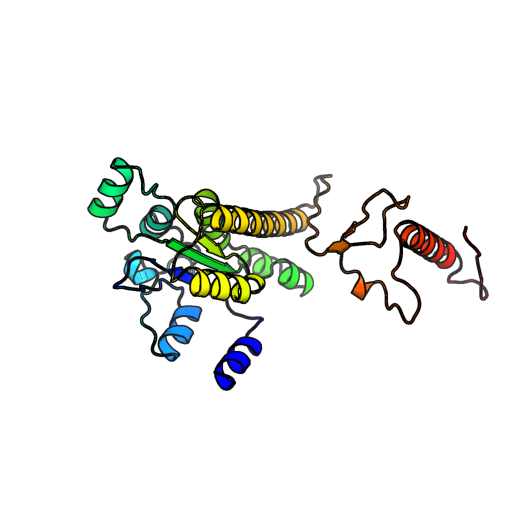95 GLN A O 1
ATOM 764 N N . LEU A 1 96 ? -13.228 -2.366 16.971 1.00 92.12 96 LEU A N 1
ATOM 765 C CA . LEU A 1 96 ? -12.743 -2.896 15.695 1.00 92.12 96 LEU A CA 1
ATOM 766 C C . LEU A 1 96 ? -11.267 -3.316 15.810 1.00 92.12 96 LEU A C 1
ATOM 768 O O . LEU A 1 96 ? -10.358 -2.483 15.793 1.00 92.12 96 LEU A O 1
ATOM 772 N N . ASP A 1 97 ? -11.022 -4.624 15.929 1.00 91.75 97 ASP A N 1
ATOM 773 C CA . ASP A 1 97 ? -9.697 -5.167 16.277 1.00 91.75 97 ASP A CA 1
ATOM 774 C C . ASP A 1 97 ? -8.841 -5.536 15.060 1.00 91.75 97 ASP A C 1
ATOM 776 O O . ASP A 1 97 ? -7.612 -5.546 15.134 1.00 91.75 97 ASP A O 1
ATOM 780 N N . ILE A 1 98 ? -9.464 -5.832 13.923 1.00 94.00 98 ILE A N 1
ATOM 781 C CA . ILE A 1 98 ? -8.788 -6.086 12.647 1.00 94.00 98 ILE A CA 1
ATOM 782 C C . ILE A 1 98 ? -9.471 -5.238 11.593 1.00 94.00 98 ILE A C 1
ATOM 784 O O . ILE A 1 98 ? -10.685 -5.258 11.543 1.00 94.00 98 ILE A O 1
ATOM 788 N N . VAL A 1 99 ? -8.717 -4.547 10.744 1.00 95.31 99 VAL A N 1
ATOM 789 C CA . VAL A 1 99 ? -9.213 -3.802 9.583 1.00 95.31 99 VAL A CA 1
ATOM 790 C C . VAL A 1 99 ? -8.504 -4.332 8.348 1.00 95.31 99 VAL A C 1
ATOM 792 O O . VAL A 1 99 ? -7.298 -4.143 8.189 1.00 95.31 99 VAL A O 1
ATOM 795 N N . ILE A 1 100 ? -9.249 -5.001 7.479 1.00 94.56 100 ILE A N 1
ATOM 796 C CA . ILE A 1 100 ? -8.778 -5.547 6.211 1.00 94.56 100 ILE A CA 1
ATOM 797 C C . ILE A 1 100 ? -9.293 -4.642 5.108 1.00 94.56 100 ILE A C 1
ATOM 799 O O . ILE A 1 100 ? -10.497 -4.596 4.912 1.00 94.56 100 ILE A O 1
ATOM 803 N N . VAL A 1 101 ? -8.413 -3.928 4.414 1.00 91.50 101 VAL A N 1
ATOM 804 C CA . VAL A 1 101 ? -8.766 -3.005 3.329 1.00 91.50 101 VAL A CA 1
ATOM 805 C C . VAL A 1 101 ? -7.817 -3.214 2.163 1.00 91.50 101 VAL A C 1
ATOM 807 O O . VAL A 1 101 ? -6.612 -3.213 2.367 1.00 91.50 101 VAL A O 1
ATOM 810 N N . ASP A 1 102 ? -8.337 -3.362 0.948 1.00 88.38 102 ASP A N 1
ATOM 811 C CA . ASP A 1 102 ? -7.514 -3.359 -0.268 1.00 88.38 102 ASP A CA 1
ATOM 812 C C . ASP A 1 102 ? -7.908 -2.182 -1.163 1.00 88.38 102 ASP A C 1
ATOM 814 O O . ASP A 1 102 ? -9.098 -1.916 -1.365 1.00 88.38 102 ASP A O 1
ATOM 818 N N . LEU A 1 103 ? -6.911 -1.463 -1.678 1.00 87.88 103 LEU A N 1
ATOM 819 C CA . LEU A 1 103 ? -7.136 -0.295 -2.527 1.00 87.88 103 LEU A CA 1
ATOM 820 C C . LEU A 1 103 ? -7.345 -0.727 -3.976 1.00 87.88 103 LEU A C 1
ATOM 822 O O . LEU A 1 103 ? -6.738 -1.680 -4.466 1.00 87.88 103 LEU A O 1
ATOM 826 N N . TYR A 1 104 ? -8.181 0.014 -4.703 1.00 78.69 104 TYR A N 1
ATOM 827 C CA . TYR A 1 104 ? -8.287 -0.191 -6.142 1.00 78.69 104 TYR A CA 1
ATOM 828 C C . TYR A 1 104 ? -6.945 0.150 -6.814 1.00 78.69 104 TYR A C 1
ATOM 830 O O . TYR A 1 104 ? -6.330 1.158 -6.455 1.00 78.69 104 TYR A O 1
ATOM 838 N N . PRO A 1 105 ? -6.473 -0.643 -7.794 1.00 82.00 105 PRO A N 1
ATOM 839 C CA . PRO A 1 105 ? -5.187 -0.400 -8.434 1.00 82.00 105 PRO A CA 1
ATOM 840 C C . PRO A 1 105 ? -5.261 0.835 -9.344 1.00 82.00 105 PRO A C 1
ATOM 842 O O . PRO A 1 105 ? -5.551 0.737 -10.539 1.00 82.00 105 PRO A O 1
ATOM 845 N N . PHE A 1 106 ? -4.996 2.008 -8.768 1.00 90.44 106 PHE A N 1
ATOM 846 C CA . PHE A 1 106 ? -5.022 3.300 -9.455 1.00 90.44 106 PHE A CA 1
ATOM 847 C C . PHE A 1 106 ? -4.116 3.299 -10.693 1.00 90.44 106 PHE A C 1
ATOM 849 O O . PHE A 1 106 ? -4.580 3.598 -11.791 1.00 90.44 106 PHE A O 1
ATOM 856 N N . GLU A 1 107 ? -2.877 2.823 -10.558 1.00 88.06 107 GLU A N 1
ATOM 857 C CA . GLU A 1 107 ? -1.913 2.728 -11.664 1.00 88.06 107 GLU A CA 1
ATOM 858 C C . GLU A 1 107 ? -2.425 1.880 -12.833 1.00 88.06 107 GLU A C 1
ATOM 860 O O . GLU A 1 107 ? -2.227 2.238 -13.991 1.00 88.06 107 GLU A O 1
ATOM 865 N N . LYS A 1 108 ? -3.157 0.788 -12.559 1.00 88.31 108 LYS A N 1
ATOM 866 C CA . LYS A 1 108 ? -3.772 -0.026 -13.623 1.00 88.31 108 LYS A CA 1
ATOM 867 C C . LYS A 1 108 ? -4.875 0.733 -14.359 1.00 88.31 108 LYS A C 1
ATOM 869 O O . LYS A 1 108 ? -5.076 0.501 -15.546 1.00 88.31 108 LYS A O 1
ATOM 874 N N . THR A 1 109 ? -5.584 1.626 -13.669 1.00 89.38 109 THR A N 1
ATOM 875 C CA . THR A 1 109 ? -6.617 2.481 -14.279 1.00 89.38 109 THR A CA 1
ATOM 876 C C . THR A 1 109 ? -5.975 3.489 -15.219 1.00 89.38 109 THR A C 1
ATOM 878 O O . THR A 1 109 ? -6.388 3.592 -16.371 1.00 89.38 109 THR A O 1
ATOM 881 N N . VAL A 1 110 ? -4.919 4.163 -14.760 1.00 89.88 110 VAL A N 1
ATOM 882 C CA . VAL A 1 110 ? -4.147 5.106 -15.578 1.00 89.88 110 VAL A CA 1
ATOM 883 C C . VAL A 1 110 ? -3.566 4.396 -16.806 1.00 89.88 110 VAL A C 1
ATOM 885 O O . VAL A 1 110 ? -3.788 4.831 -17.933 1.00 89.88 110 VAL A O 1
ATOM 888 N N . ALA A 1 111 ? -2.923 3.240 -16.614 1.00 90.44 111 ALA A N 1
ATOM 889 C CA . ALA A 1 111 ? -2.341 2.449 -17.700 1.00 90.44 111 ALA A CA 1
ATOM 890 C C . ALA A 1 111 ? -3.375 1.919 -18.713 1.00 90.44 111 ALA A C 1
ATOM 892 O O . ALA A 1 111 ? -3.014 1.598 -19.843 1.00 90.44 111 ALA A O 1
ATOM 893 N N . SER A 1 112 ? -4.658 1.827 -18.338 1.00 91.31 112 SER A N 1
ATOM 894 C CA . SER A 1 112 ? -5.728 1.409 -19.253 1.00 91.31 112 SER A CA 1
ATOM 895 C C . SER A 1 112 ? -6.142 2.488 -20.262 1.00 91.31 112 SER A C 1
ATOM 897 O O . SER A 1 112 ? -6.873 2.180 -21.201 1.00 91.31 112 SER A O 1
ATOM 899 N N . GLY A 1 113 ? -5.686 3.736 -20.085 1.00 90.69 113 GLY A N 1
ATOM 900 C CA . GLY A 1 113 ? -6.083 4.866 -20.929 1.00 90.69 113 GLY A CA 1
ATOM 901 C C . GLY A 1 113 ? -7.517 5.340 -20.678 1.00 90.69 113 GLY A C 1
ATOM 902 O O . GLY A 1 113 ? -8.156 5.867 -21.588 1.00 90.69 113 GLY A O 1
ATOM 903 N N . ALA A 1 114 ? -8.043 5.113 -19.470 1.00 91.31 114 ALA A N 1
ATOM 904 C CA . ALA A 1 114 ? -9.358 5.601 -19.068 1.00 91.31 114 ALA A CA 1
ATOM 905 C C . ALA A 1 114 ? -9.432 7.137 -19.138 1.00 91.31 114 ALA A C 1
ATOM 907 O O . ALA A 1 114 ? -8.417 7.827 -19.036 1.00 91.31 114 ALA A O 1
ATOM 908 N N . ALA A 1 115 ? -10.643 7.676 -19.298 1.00 93.12 115 ALA A N 1
ATOM 909 C CA . ALA A 1 115 ? -10.840 9.120 -19.270 1.00 93.12 115 ALA A CA 1
ATOM 910 C C . ALA A 1 115 ? -10.452 9.686 -17.894 1.00 93.12 115 ALA A C 1
ATOM 912 O O . ALA A 1 115 ? -10.633 9.024 -16.873 1.00 93.12 115 ALA A O 1
ATOM 913 N N . GLU A 1 116 ? -9.971 10.931 -17.854 1.00 91.31 116 GLU A N 1
ATOM 914 C CA . GLU A 1 116 ? -9.576 11.608 -16.609 1.00 91.31 116 GLU A CA 1
ATOM 915 C C . GLU A 1 116 ? -10.669 11.527 -15.539 1.00 91.31 116 GLU A C 1
ATOM 917 O O . GLU A 1 116 ? -10.397 11.153 -14.403 1.00 91.31 116 GLU A O 1
ATOM 922 N N . GLN A 1 117 ? -11.927 11.774 -15.915 1.00 91.88 117 GLN A N 1
ATOM 923 C CA . GLN A 1 117 ? -13.058 11.675 -14.994 1.00 91.88 117 GLN A CA 1
ATOM 924 C C . GLN A 1 117 ? -13.155 10.292 -14.330 1.00 91.88 117 GLN A C 1
ATOM 926 O O . GLN A 1 117 ? -13.401 10.208 -13.128 1.00 91.88 117 GLN A O 1
ATOM 931 N N . ASP A 1 118 ? -12.921 9.216 -15.084 1.00 89.38 118 ASP A N 1
ATOM 932 C CA . ASP A 1 118 ? -12.943 7.854 -14.551 1.00 89.38 118 ASP A CA 1
ATOM 933 C C . ASP A 1 118 ? -11.743 7.593 -13.635 1.00 89.38 118 ASP A C 1
ATOM 935 O O . ASP A 1 118 ? -11.893 6.935 -12.607 1.00 89.38 118 ASP A O 1
ATOM 939 N N . ILE A 1 119 ? -10.561 8.121 -13.972 1.00 91.50 119 ILE A N 1
ATOM 940 C CA . ILE A 1 119 ? -9.350 8.013 -13.144 1.00 91.50 119 ILE A CA 1
ATOM 941 C C . ILE A 1 119 ? -9.557 8.727 -11.804 1.00 91.50 119 ILE A C 1
ATOM 943 O O . ILE A 1 119 ? -9.298 8.145 -10.749 1.00 91.50 119 ILE A O 1
ATOM 947 N N . VAL A 1 120 ? -10.078 9.956 -11.834 1.00 91.25 120 VAL A N 1
ATOM 948 C CA . VAL A 1 120 ? -10.376 10.750 -10.636 1.00 91.25 120 VAL A CA 1
ATOM 949 C C . VAL A 1 120 ? -11.418 10.051 -9.760 1.00 91.25 120 VAL A C 1
ATOM 951 O O . VAL A 1 120 ? -11.269 10.019 -8.539 1.00 91.25 120 VAL A O 1
ATOM 954 N N . GLU A 1 121 ? -12.434 9.418 -10.354 1.00 88.75 121 GLU A N 1
ATOM 955 C CA . GLU A 1 121 ? -13.446 8.658 -9.606 1.00 88.75 121 GLU A CA 1
ATOM 956 C C . GLU A 1 121 ? -12.872 7.407 -8.913 1.00 88.75 121 GLU A C 1
ATOM 958 O O . GLU A 1 121 ? -13.475 6.884 -7.974 1.00 88.75 121 GLU A O 1
ATOM 963 N N . LYS A 1 122 ? -11.707 6.907 -9.350 1.00 88.75 122 LYS A N 1
ATOM 964 C CA . LYS A 1 122 ? -11.005 5.775 -8.717 1.00 88.75 122 LYS A CA 1
ATOM 965 C C . LYS A 1 122 ? -10.101 6.166 -7.551 1.00 88.75 122 LYS A C 1
ATOM 967 O O . LYS A 1 122 ? -9.520 5.269 -6.934 1.00 88.75 122 LYS A O 1
ATOM 972 N N . ILE A 1 123 ? -9.985 7.453 -7.231 1.00 93.38 123 ILE A N 1
ATOM 973 C CA . ILE A 1 123 ? -9.239 7.909 -6.058 1.00 93.38 123 ILE A CA 1
ATOM 974 C C . ILE A 1 12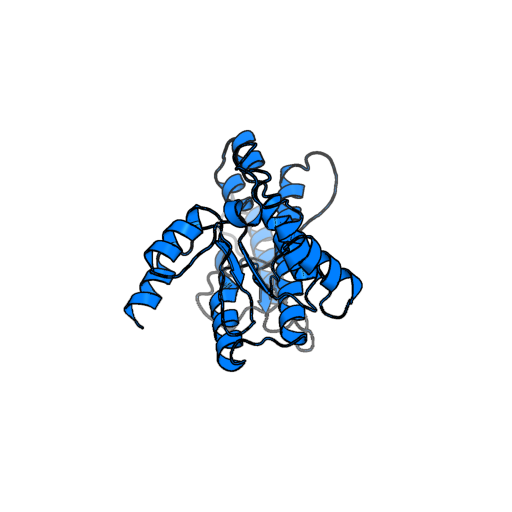3 ? -10.046 7.588 -4.795 1.00 93.38 123 ILE A C 1
ATOM 976 O O . ILE A 1 123 ? -11.119 8.142 -4.553 1.00 93.38 123 ILE A O 1
ATOM 980 N N . ASP A 1 124 ? -9.528 6.672 -3.985 1.00 92.25 124 ASP A N 1
ATOM 981 C CA . ASP A 1 124 ? -10.212 6.134 -2.817 1.00 92.25 124 ASP A CA 1
ATOM 982 C C . ASP A 1 124 ? -9.887 6.949 -1.559 1.00 92.25 124 ASP A C 1
ATOM 984 O O . ASP A 1 124 ? -8.766 6.933 -1.053 1.00 92.25 124 ASP A O 1
ATOM 988 N N . ILE A 1 125 ? -10.892 7.649 -1.031 1.00 93.38 125 ILE A N 1
ATOM 989 C CA . ILE A 1 125 ? -10.781 8.440 0.204 1.00 93.38 125 ILE A CA 1
ATOM 990 C C . ILE A 1 125 ? -11.114 7.601 1.441 1.00 93.38 125 ILE A C 1
ATOM 992 O O . ILE A 1 125 ? -10.527 7.792 2.510 1.00 93.38 125 ILE A O 1
ATOM 996 N N . GLY A 1 126 ? -12.062 6.673 1.315 1.00 92.38 126 GLY A N 1
ATOM 997 C CA . GLY A 1 126 ? -12.527 5.843 2.422 1.00 92.38 126 GLY A CA 1
ATOM 998 C C . GLY A 1 126 ? -11.484 4.796 2.792 1.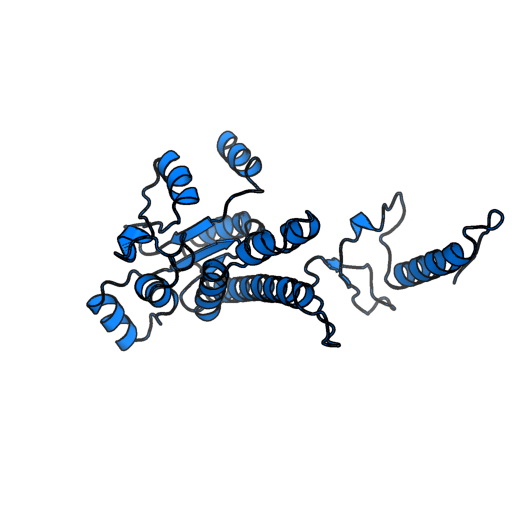00 92.38 126 GLY A C 1
ATOM 999 O O . GLY A 1 126 ? -11.037 4.740 3.937 1.00 92.38 126 GLY A O 1
ATOM 1000 N N . GLY A 1 127 ? -11.047 4.014 1.805 1.00 92.56 127 GLY A N 1
ATOM 1001 C CA . GLY A 1 127 ? -10.064 2.951 1.970 1.00 92.56 127 GLY A CA 1
ATOM 1002 C C . GLY A 1 127 ? -8.741 3.461 2.539 1.00 92.56 127 GLY A C 1
ATOM 1003 O O . GLY A 1 127 ? -8.257 2.928 3.538 1.00 92.56 127 GLY A O 1
ATOM 1004 N N . ILE A 1 128 ? -8.192 4.552 1.989 1.00 95.62 128 ILE A N 1
ATOM 1005 C CA . ILE A 1 128 ? -6.922 5.118 2.470 1.00 95.62 128 ILE A CA 1
ATOM 1006 C C . ILE A 1 128 ? -7.033 5.629 3.913 1.00 95.62 128 ILE A C 1
ATOM 1008 O O . ILE A 1 128 ? -6.133 5.421 4.730 1.00 95.62 128 ILE A O 1
ATOM 1012 N N . SER A 1 129 ? -8.164 6.247 4.259 1.00 96.69 129 SER A N 1
ATOM 1013 C CA . SER A 1 129 ? -8.440 6.724 5.614 1.00 96.69 129 SER A CA 1
ATOM 1014 C C . SER A 1 129 ? -8.522 5.565 6.611 1.00 96.69 129 SER A C 1
ATOM 1016 O O . SER A 1 129 ? -7.913 5.648 7.678 1.00 96.69 129 SER A O 1
ATOM 1018 N N . LEU A 1 130 ? -9.204 4.469 6.256 1.00 96.88 130 LEU A N 1
ATOM 1019 C CA . LEU A 1 130 ? -9.299 3.260 7.083 1.00 96.88 130 LEU A CA 1
ATOM 1020 C C . LEU A 1 130 ? -7.927 2.608 7.304 1.00 96.88 130 LEU A C 1
ATOM 1022 O O . LEU A 1 130 ? -7.572 2.312 8.447 1.00 96.88 130 LEU A O 1
ATOM 1026 N N . ILE A 1 131 ? -7.131 2.451 6.238 1.00 97.44 131 ILE A N 1
ATOM 1027 C CA . ILE A 1 131 ? -5.762 1.913 6.309 1.00 97.44 131 ILE A CA 1
ATOM 1028 C C . ILE A 1 131 ? -4.919 2.747 7.276 1.00 97.44 131 ILE A C 1
ATOM 1030 O O . ILE A 1 131 ? -4.303 2.212 8.198 1.00 97.44 131 ILE A O 1
ATOM 1034 N N . ARG A 1 132 ? -4.917 4.075 7.111 1.00 98.44 132 ARG A N 1
ATOM 1035 C CA . ARG A 1 132 ? -4.116 4.976 7.951 1.00 98.44 132 ARG A CA 1
ATOM 1036 C C . ARG A 1 132 ? -4.596 4.999 9.400 1.00 98.44 132 ARG A C 1
ATOM 1038 O O . ARG A 1 132 ? -3.762 5.058 10.302 1.00 98.44 132 ARG A O 1
ATOM 1045 N N . ALA A 1 133 ? -5.906 4.944 9.641 1.00 98.38 133 ALA A N 1
ATOM 1046 C CA . ALA A 1 133 ? -6.466 4.896 10.989 1.00 98.38 133 ALA A CA 1
ATOM 1047 C C . ALA A 1 133 ? -6.049 3.617 11.728 1.00 98.38 133 ALA A C 1
ATOM 1049 O O . ALA A 1 133 ? -5.508 3.697 12.831 1.00 98.38 133 ALA A O 1
ATOM 1050 N N . ALA A 1 134 ? -6.212 2.459 11.088 1.00 98.06 134 ALA A N 1
ATOM 1051 C CA . ALA A 1 134 ? -5.842 1.173 11.666 1.00 98.06 134 ALA A CA 1
ATOM 1052 C C . ALA A 1 134 ? -4.326 1.053 11.877 1.00 98.06 134 ALA A C 1
ATOM 1054 O O . ALA A 1 134 ? -3.875 0.642 12.943 1.00 98.06 134 ALA A O 1
ATOM 1055 N N . ALA A 1 135 ? -3.520 1.481 10.899 1.00 98.38 135 ALA A N 1
ATOM 1056 C CA . ALA A 1 135 ? -2.064 1.478 11.014 1.00 98.38 135 ALA A CA 1
ATOM 1057 C C . ALA A 1 135 ? -1.560 2.432 12.110 1.00 98.38 135 ALA A C 1
ATOM 1059 O O . ALA A 1 135 ? -0.624 2.103 12.839 1.00 98.38 135 ALA A O 1
ATOM 1060 N N . LYS A 1 136 ? -2.189 3.605 12.275 1.00 98.56 136 LYS A N 1
ATOM 1061 C CA . LYS A 1 136 ? -1.896 4.523 13.385 1.00 98.56 136 LYS A CA 1
ATOM 1062 C C . LYS A 1 136 ? -2.178 3.857 14.732 1.00 98.56 136 LYS A C 1
ATOM 1064 O O . LYS A 1 136 ? -1.350 3.970 15.634 1.00 98.56 136 LYS A O 1
ATOM 1069 N N . ASN A 1 137 ? -3.313 3.172 14.866 1.00 98.38 137 ASN A N 1
ATOM 1070 C CA . ASN A 1 137 ? -3.716 2.527 16.112 1.00 98.38 137 ASN A CA 1
ATOM 1071 C C . ASN A 1 137 ? -3.229 1.076 16.241 1.00 98.38 137 ASN A C 1
ATOM 1073 O O . ASN A 1 137 ? -3.875 0.250 16.878 1.00 98.38 137 ASN A O 1
ATOM 1077 N N . PHE A 1 138 ? -2.053 0.753 15.692 1.00 98.25 138 PHE A N 1
ATOM 1078 C CA . PHE A 1 138 ? -1.492 -0.605 15.717 1.00 98.25 138 PHE A CA 1
ATOM 1079 C C . PHE A 1 138 ? -1.334 -1.201 17.124 1.00 98.25 138 PHE A C 1
ATOM 1081 O O . PHE A 1 138 ? -1.124 -2.403 17.277 1.00 98.25 138 PHE A O 1
ATOM 1088 N N . LYS A 1 139 ? -1.371 -0.373 18.176 1.00 97.62 139 LYS A N 1
ATOM 1089 C CA . LYS A 1 139 ? -1.363 -0.875 19.549 1.00 97.62 139 LYS A CA 1
ATOM 1090 C C . LYS A 1 139 ? -2.571 -1.776 19.803 1.00 97.62 139 LYS A C 1
ATOM 1092 O O . LYS A 1 139 ? -2.375 -2.835 20.394 1.00 97.62 139 LYS A O 1
ATOM 1097 N N . ASP A 1 140 ? -3.731 -1.421 19.259 1.00 95.88 140 ASP A N 1
ATOM 1098 C CA . ASP A 1 140 ? -5.015 -2.058 19.556 1.00 95.88 140 ASP A CA 1
ATOM 1099 C C . ASP A 1 140 ? -5.682 -2.673 18.304 1.00 95.88 140 ASP A C 1
ATOM 1101 O O . ASP A 1 140 ? -6.482 -3.592 18.437 1.00 95.88 140 ASP A O 1
ATOM 1105 N N . THR A 1 141 ? -5.290 -2.267 17.087 1.00 95.81 141 THR A N 1
ATOM 1106 C CA . THR A 1 141 ? -5.890 -2.737 15.822 1.00 95.81 141 THR A CA 1
ATOM 1107 C C . THR A 1 141 ? -4.855 -3.355 14.870 1.00 95.81 141 THR A C 1
ATOM 1109 O O . THR A 1 141 ? -3.781 -2.800 14.643 1.00 95.81 141 THR A O 1
ATOM 1112 N N . LEU A 1 142 ? -5.159 -4.504 14.261 1.00 96.81 142 LEU A N 1
ATOM 1113 C CA . LEU A 1 142 ? -4.383 -5.083 13.158 1.00 96.81 142 LEU A CA 1
ATOM 1114 C C . LEU A 1 142 ? -4.855 -4.500 11.816 1.00 96.81 142 LEU A C 1
ATOM 1116 O O . LEU A 1 142 ? -6.021 -4.640 11.469 1.00 96.81 142 LEU A O 1
ATOM 1120 N N . CYS A 1 143 ? -3.958 -3.915 11.021 1.00 97.75 143 CYS A N 1
ATOM 1121 C CA . CYS A 1 143 ? -4.280 -3.446 9.668 1.00 97.75 143 CYS A CA 1
ATOM 1122 C C . CYS A 1 143 ? -3.763 -4.419 8.601 1.00 97.75 143 CYS A C 1
ATOM 1124 O O . CYS A 1 143 ? -2.559 -4.640 8.508 1.00 97.75 143 CYS A O 1
ATOM 1126 N N . VAL A 1 144 ? -4.647 -4.961 7.766 1.00 97.06 144 VAL A N 1
ATOM 1127 C CA . VAL A 1 144 ? -4.304 -5.811 6.619 1.00 97.06 144 VAL A CA 1
ATOM 1128 C C . VAL A 1 144 ? -4.634 -5.035 5.351 1.00 97.06 144 VAL A C 1
ATOM 1130 O O . VAL A 1 144 ? -5.797 -4.836 5.030 1.00 97.06 144 VAL A O 1
ATOM 1133 N N . SER A 1 145 ? -3.605 -4.565 4.650 1.00 95.19 145 SER A N 1
ATOM 1134 C CA . SER A 1 145 ? -3.747 -3.590 3.553 1.00 95.19 145 SER A CA 1
ATOM 1135 C C . SER A 1 145 ? -3.590 -4.188 2.149 1.00 95.19 145 SER A C 1
ATOM 1137 O O . SER A 1 145 ? -3.562 -3.462 1.160 1.00 95.19 145 SER A O 1
ATOM 1139 N N . SER A 1 146 ? -3.405 -5.508 2.065 1.00 93.06 146 SER A N 1
ATOM 1140 C CA . SER A 1 146 ? -3.141 -6.216 0.817 1.00 93.06 146 SER A CA 1
ATOM 1141 C C . SER A 1 146 ? -3.624 -7.659 0.893 1.00 93.06 146 SER A C 1
ATOM 1143 O O . SER A 1 146 ? -3.400 -8.358 1.885 1.00 93.06 146 SER A O 1
ATOM 1145 N N . VAL A 1 147 ? -4.211 -8.148 -0.200 1.00 90.38 147 VAL A N 1
ATOM 1146 C CA . VAL A 1 147 ? -4.578 -9.567 -0.361 1.00 90.38 147 VAL A CA 1
ATOM 1147 C C . VAL A 1 147 ? -3.354 -10.488 -0.286 1.00 90.38 147 VAL A C 1
ATOM 1149 O O . VAL A 1 147 ? -3.480 -11.649 0.103 1.00 90.38 147 VAL A O 1
ATOM 1152 N N . ALA A 1 148 ? -2.158 -9.989 -0.620 1.00 91.19 148 ALA A N 1
ATOM 1153 C CA . ALA A 1 148 ? -0.920 -10.763 -0.521 1.00 91.19 148 ALA A CA 1
ATOM 1154 C C . ALA A 1 148 ? -0.588 -11.176 0.924 1.00 91.19 148 ALA A C 1
ATOM 1156 O O . ALA A 1 148 ? 0.104 -12.171 1.129 1.00 91.19 148 ALA A O 1
ATOM 1157 N N . ASP A 1 149 ? -1.117 -10.458 1.917 1.00 93.38 149 ASP A N 1
ATOM 1158 C CA . ASP A 1 149 ? -0.867 -10.734 3.328 1.00 93.38 149 ASP A CA 1
ATOM 1159 C C . ASP A 1 149 ? -1.851 -11.750 3.937 1.00 93.38 149 ASP A C 1
ATOM 1161 O O . ASP A 1 149 ? -1.660 -12.174 5.074 1.00 93.38 149 ASP A O 1
ATOM 1165 N N . TYR A 1 150 ? -2.902 -12.170 3.222 1.00 92.00 150 TYR A N 1
ATOM 1166 C CA . TYR A 1 150 ? -3.981 -12.985 3.805 1.00 92.00 150 TYR A CA 1
ATOM 1167 C C . TYR A 1 150 ? -3.504 -14.345 4.319 1.00 92.00 150 TYR A C 1
ATOM 1169 O O . TYR A 1 150 ? -3.929 -14.770 5.392 1.00 92.00 150 TYR A O 1
ATOM 1177 N N . ASP A 1 151 ? -2.617 -15.016 3.581 1.00 93.25 151 ASP A N 1
ATOM 1178 C CA . ASP A 1 151 ? -2.068 -16.310 4.002 1.00 93.25 151 ASP A CA 1
ATOM 1179 C C . ASP A 1 151 ? -1.254 -16.162 5.300 1.00 93.25 151 ASP A C 1
ATOM 1181 O O . ASP A 1 151 ? -1.383 -16.975 6.217 1.00 93.25 151 ASP A O 1
ATOM 1185 N N . GLU A 1 152 ? -0.475 -15.082 5.412 1.00 94.69 152 GLU A N 1
ATOM 1186 C CA . GLU A 1 152 ? 0.283 -14.764 6.622 1.00 94.69 152 GLU A CA 1
ATOM 1187 C C . GLU A 1 152 ? -0.645 -14.435 7.798 1.00 94.69 152 GLU A C 1
ATOM 1189 O O . GLU A 1 152 ? -0.441 -14.939 8.900 1.00 94.69 152 GLU A O 1
ATOM 1194 N N . VAL A 1 153 ? -1.677 -13.617 7.578 1.00 92.94 153 VAL A N 1
ATOM 1195 C CA . VAL A 1 153 ? -2.662 -13.257 8.611 1.00 92.94 153 VAL A CA 1
ATOM 1196 C C . VAL A 1 153 ? -3.399 -14.493 9.111 1.00 92.94 153 VAL A C 1
ATOM 1198 O O . VAL A 1 153 ? -3.558 -14.666 10.318 1.00 92.94 153 VAL A O 1
ATOM 1201 N N . LEU A 1 154 ? -3.825 -15.374 8.203 1.00 89.75 154 LEU A N 1
ATOM 1202 C CA . LEU A 1 154 ? -4.502 -16.614 8.564 1.00 89.75 154 LEU A CA 1
ATOM 1203 C C . LEU A 1 154 ? -3.610 -17.488 9.444 1.00 89.75 154 LEU A C 1
ATOM 1205 O O . LEU A 1 154 ? -4.078 -17.999 10.462 1.00 89.75 154 LEU A O 1
ATOM 1209 N N . GLN A 1 155 ? -2.338 -17.643 9.075 1.00 91.25 155 GLN A N 1
ATOM 1210 C CA . GLN A 1 155 ? -1.382 -18.394 9.880 1.00 91.25 155 GLN A CA 1
ATOM 1211 C C . GLN A 1 155 ? -1.198 -17.753 11.259 1.00 91.25 155 GLN A C 1
ATOM 1213 O O . GLN A 1 155 ? -1.307 -18.435 12.271 1.00 91.25 155 GLN A O 1
ATOM 1218 N N . LEU A 1 156 ? -1.016 -16.435 11.302 1.00 91.25 156 LEU A N 1
ATOM 1219 C CA . LEU A 1 156 ? -0.804 -15.678 12.531 1.00 91.25 156 LEU A CA 1
ATOM 1220 C C . LEU A 1 156 ? -1.978 -15.808 13.509 1.00 91.25 156 LEU A C 1
ATOM 1222 O O . LEU A 1 156 ? -1.773 -16.070 14.691 1.00 91.25 156 LEU A O 1
ATOM 1226 N N . ILE A 1 157 ? -3.209 -15.678 13.011 1.00 88.12 157 ILE A N 1
ATOM 1227 C CA . ILE A 1 157 ? -4.432 -15.843 13.808 1.00 88.12 157 ILE A CA 1
ATOM 1228 C C . ILE A 1 157 ? -4.597 -17.300 14.255 1.00 88.12 157 ILE A C 1
ATOM 1230 O O . ILE A 1 157 ? -5.014 -17.543 15.387 1.00 88.12 157 ILE A O 1
ATOM 1234 N N . THR A 1 158 ? -4.273 -18.269 13.393 1.00 86.12 158 THR A N 1
ATOM 1235 C CA . THR A 1 158 ? -4.384 -19.702 13.715 1.00 86.12 158 THR A CA 1
ATOM 1236 C C . THR A 1 158 ? -3.398 -20.095 14.813 1.00 86.12 158 THR A C 1
ATOM 1238 O O . THR A 1 158 ? -3.805 -20.661 15.823 1.00 86.12 158 THR A O 1
ATOM 1241 N N . ASP A 1 159 ? -2.123 -19.740 14.654 1.00 89.12 159 ASP A N 1
ATOM 1242 C CA . ASP A 1 159 ? -1.055 -20.064 15.604 1.00 89.12 159 ASP A CA 1
ATOM 1243 C C . ASP A 1 159 ? -1.222 -19.286 16.922 1.00 89.12 159 ASP A C 1
ATOM 1245 O O . ASP A 1 159 ? -0.903 -19.784 18.003 1.00 89.12 159 ASP A O 1
ATOM 1249 N N . GLY A 1 160 ? -1.764 -18.067 16.841 1.00 83.00 160 GLY A N 1
ATOM 1250 C CA . GLY A 1 160 ? -2.048 -17.191 17.975 1.00 83.00 160 GLY A CA 1
ATOM 1251 C C . GLY A 1 160 ? -3.391 -17.436 18.668 1.00 83.00 160 GLY A C 1
ATOM 1252 O O . GLY A 1 160 ? -3.751 -16.648 19.545 1.00 83.00 160 GLY A O 1
ATOM 1253 N N . ASN A 1 161 ? -4.155 -18.471 18.293 1.00 85.31 161 ASN A N 1
ATOM 1254 C CA . ASN A 1 161 ? -5.499 -18.758 18.821 1.00 85.31 161 ASN A CA 1
ATOM 1255 C C . ASN A 1 161 ? -6.439 -17.534 18.809 1.00 85.31 161 ASN A C 1
ATOM 1257 O O . ASN A 1 161 ? -7.120 -17.243 19.793 1.00 85.31 161 ASN A O 1
ATOM 1261 N N . GLY A 1 162 ? -6.457 -16.787 17.705 1.00 81.44 162 GLY A N 1
ATOM 1262 C CA . GLY A 1 162 ? -7.275 -15.580 17.561 1.00 81.44 162 GLY A CA 1
ATOM 1263 C C . GLY A 1 162 ? -6.607 -14.284 18.024 1.00 81.44 162 GLY A C 1
ATOM 1264 O O . GLY A 1 162 ? -7.195 -13.219 17.859 1.00 81.44 162 GLY A O 1
ATOM 1265 N N . SER A 1 163 ? -5.393 -14.345 18.580 1.00 86.38 163 SER A N 1
ATOM 1266 C CA . SER A 1 163 ? -4.669 -13.176 19.093 1.00 86.38 163 SER A CA 1
ATOM 1267 C C . SER A 1 163 ? -3.479 -12.778 18.218 1.00 86.38 163 SER A C 1
ATOM 1269 O O . SER A 1 163 ? -2.924 -13.587 17.476 1.00 86.38 163 SER A O 1
ATOM 1271 N N . THR A 1 164 ? -3.072 -11.510 18.316 1.00 92.44 164 THR A N 1
ATOM 1272 C CA . THR A 1 164 ? -1.881 -10.973 17.643 1.00 92.44 164 THR A CA 1
ATOM 1273 C C . THR A 1 164 ? -0.970 -10.288 18.654 1.00 92.44 164 THR A C 1
ATOM 1275 O O . THR A 1 164 ? -1.443 -9.726 19.649 1.00 92.44 164 THR A O 1
ATOM 1278 N N . SER A 1 165 ? 0.345 -10.303 18.425 1.00 95.06 165 SER A N 1
ATOM 1279 C CA . SER A 1 165 ? 1.268 -9.556 19.281 1.00 95.06 165 SER A CA 1
ATOM 1280 C C . SER A 1 165 ? 1.380 -8.091 18.844 1.00 95.06 165 SER A C 1
ATOM 1282 O O . SER A 1 165 ? 1.129 -7.734 17.691 1.00 95.06 165 SER A O 1
ATOM 1284 N N . LEU A 1 166 ? 1.8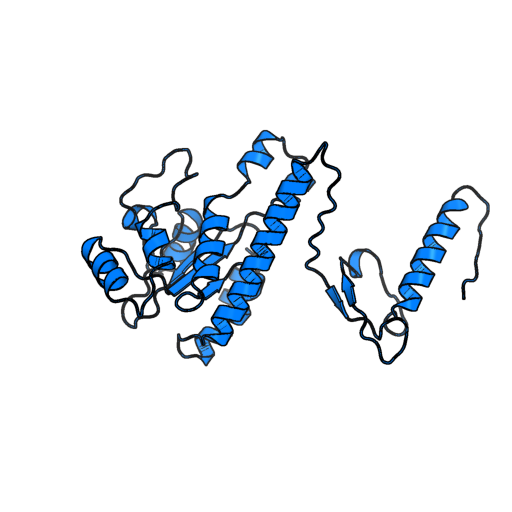49 -7.228 19.749 1.00 97.06 166 LEU A N 1
ATOM 1285 C CA . LEU A 1 166 ? 2.189 -5.840 19.411 1.00 97.06 166 LEU A CA 1
ATOM 1286 C C . LEU A 1 166 ? 3.231 -5.762 18.280 1.00 97.06 166 LEU A C 1
ATOM 1288 O O . LEU A 1 166 ? 3.177 -4.863 17.442 1.00 97.06 166 LEU A O 1
ATOM 1292 N N . LYS A 1 167 ? 4.179 -6.710 18.247 1.00 97.88 167 LYS A N 1
ATOM 1293 C CA . LYS A 1 167 ? 5.207 -6.795 17.201 1.00 97.88 167 LYS A CA 1
ATOM 1294 C C . LYS A 1 167 ? 4.575 -7.070 15.837 1.00 97.88 167 LYS A C 1
ATOM 1296 O O . LYS A 1 167 ? 4.974 -6.447 14.855 1.00 97.88 167 LYS A O 1
ATOM 1301 N N . ASP A 1 168 ? 3.582 -7.952 15.792 1.00 97.06 168 ASP A N 1
ATOM 1302 C CA . ASP A 1 168 ? 2.853 -8.275 14.568 1.00 97.06 168 ASP A CA 1
ATOM 1303 C C . ASP A 1 168 ? 2.073 -7.070 14.068 1.00 97.06 168 ASP A C 1
ATOM 1305 O O . ASP A 1 168 ? 2.283 -6.635 12.937 1.00 97.06 168 ASP A O 1
ATOM 1309 N N . ARG A 1 169 ? 1.255 -6.457 14.930 1.00 98.00 169 ARG A N 1
ATOM 1310 C CA . ARG A 1 169 ? 0.470 -5.279 14.546 1.00 98.00 169 ARG A CA 1
ATOM 1311 C C . ARG A 1 169 ? 1.354 -4.124 14.082 1.00 98.00 169 ARG A C 1
ATOM 1313 O O . ARG A 1 169 ? 1.062 -3.512 13.060 1.00 98.00 169 ARG A O 1
ATOM 1320 N N . LYS A 1 170 ? 2.487 -3.875 14.751 1.00 98.62 170 LYS A N 1
ATOM 1321 C CA . LYS A 1 170 ? 3.463 -2.857 14.323 1.00 98.62 170 LYS A CA 1
ATOM 1322 C C . LYS A 1 170 ? 4.053 -3.156 12.941 1.00 98.62 170 LYS A C 1
ATOM 1324 O O . LYS A 1 170 ? 4.227 -2.243 12.138 1.00 98.62 170 LYS A O 1
ATOM 1329 N N . ARG A 1 171 ? 4.364 -4.423 12.650 1.00 98.38 171 ARG A N 1
ATOM 1330 C CA . ARG A 1 171 ? 4.872 -4.849 11.336 1.00 98.38 171 ARG A CA 1
ATOM 1331 C C . ARG A 1 171 ? 3.819 -4.671 10.241 1.00 98.38 171 ARG A C 1
ATOM 1333 O O . ARG A 1 171 ? 4.132 -4.149 9.176 1.00 98.38 171 ARG A O 1
ATOM 1340 N N . PHE A 1 172 ? 2.575 -5.043 10.519 1.00 98.44 172 PHE A N 1
ATOM 1341 C CA . PHE A 1 172 ? 1.448 -4.848 9.607 1.00 98.44 172 PHE A CA 1
ATOM 1342 C C . PHE A 1 172 ? 1.115 -3.366 9.383 1.00 98.44 172 PHE A C 1
ATOM 1344 O O . PHE A 1 172 ? 0.834 -2.967 8.259 1.00 98.44 172 PHE A O 1
ATOM 1351 N N . ALA A 1 173 ? 1.267 -2.517 10.400 1.00 98.62 173 ALA A N 1
ATOM 1352 C CA . ALA A 1 173 ? 1.164 -1.069 10.238 1.00 98.62 173 ALA A CA 1
ATOM 1353 C C . ALA A 1 173 ? 2.238 -0.499 9.298 1.00 98.62 173 ALA A C 1
ATOM 1355 O O . ALA A 1 173 ? 1.941 0.374 8.488 1.00 98.62 173 ALA A O 1
ATOM 1356 N N . ALA A 1 174 ? 3.473 -1.012 9.352 1.00 98.44 174 ALA A N 1
ATOM 1357 C CA . ALA A 1 174 ? 4.515 -0.623 8.401 1.00 98.44 174 ALA A CA 1
ATOM 1358 C C . ALA A 1 174 ? 4.154 -1.031 6.960 1.00 98.44 174 ALA A C 1
ATOM 1360 O O . ALA A 1 174 ? 4.298 -0.218 6.048 1.00 98.44 174 ALA A O 1
ATOM 1361 N N . LYS A 1 175 ? 3.618 -2.247 6.762 1.00 97.69 175 LYS A N 1
ATOM 1362 C CA . LYS A 1 175 ? 3.085 -2.689 5.458 1.00 97.69 175 LYS A CA 1
ATOM 1363 C C . LYS A 1 175 ? 1.964 -1.767 4.966 1.00 97.69 175 LYS A C 1
ATOM 1365 O O . LYS A 1 175 ? 2.005 -1.307 3.831 1.00 97.69 175 LYS A O 1
ATOM 1370 N N . ALA A 1 176 ? 1.021 -1.429 5.840 1.00 97.88 176 ALA A N 1
ATOM 1371 C CA . ALA A 1 176 ? -0.087 -0.526 5.545 1.00 97.88 176 ALA A CA 1
ATOM 1372 C C . ALA A 1 176 ? 0.368 0.879 5.136 1.00 97.88 176 ALA A C 1
ATOM 1374 O O . ALA A 1 176 ? -0.108 1.414 4.133 1.00 97.88 176 ALA A O 1
ATOM 1375 N N . PHE A 1 177 ? 1.338 1.460 5.848 1.00 98.06 177 PHE A N 1
ATOM 1376 C CA . PHE A 1 177 ? 1.887 2.752 5.450 1.00 98.06 177 PHE A CA 1
ATOM 1377 C C . PHE A 1 177 ? 2.650 2.684 4.125 1.00 98.06 177 PHE A C 1
ATOM 1379 O O . PHE A 1 177 ? 2.535 3.626 3.346 1.00 98.06 177 PHE A O 1
ATOM 1386 N N . ASN A 1 178 ? 3.339 1.576 3.831 1.00 96.56 178 ASN A N 1
ATOM 1387 C CA . ASN A 1 178 ? 3.966 1.346 2.528 1.00 96.56 178 ASN A CA 1
ATOM 1388 C C . ASN A 1 178 ? 2.938 1.301 1.382 1.00 96.56 178 ASN A C 1
ATOM 1390 O O . ASN A 1 178 ? 3.151 1.926 0.348 1.00 96.56 178 ASN A O 1
ATOM 1394 N N . ILE A 1 179 ? 1.797 0.627 1.575 1.00 95.56 179 ILE A N 1
ATOM 1395 C CA . ILE A 1 179 ? 0.694 0.641 0.598 1.00 95.56 179 ILE A CA 1
ATOM 1396 C C . ILE A 1 179 ? 0.157 2.064 0.411 1.00 95.56 179 ILE A C 1
ATOM 1398 O O . ILE A 1 179 ? 0.029 2.527 -0.721 1.00 95.56 179 ILE A O 1
ATOM 1402 N N . SER A 1 180 ? -0.099 2.790 1.505 1.00 96.00 180 SER A N 1
ATOM 1403 C CA . SER A 1 180 ? -0.641 4.152 1.419 1.00 96.00 180 SER A CA 1
ATOM 1404 C C . SER A 1 180 ? 0.318 5.144 0.751 1.00 96.00 180 SER A C 1
ATOM 1406 O O . SER A 1 180 ? -0.108 5.955 -0.065 1.00 96.00 180 SER A O 1
ATOM 1408 N N . SER A 1 181 ? 1.621 5.064 1.044 1.00 96.25 181 SER A N 1
ATOM 1409 C CA . SER A 1 181 ? 2.616 5.973 0.471 1.00 96.25 181 SER A CA 1
ATOM 1410 C C . SER A 1 181 ? 2.860 5.692 -1.008 1.00 96.25 181 SER A C 1
ATOM 1412 O O . SER A 1 181 ? 3.061 6.627 -1.783 1.00 96.25 181 SER A O 1
ATOM 1414 N N . HIS A 1 182 ? 2.823 4.421 -1.413 1.00 95.62 182 HIS A N 1
ATOM 1415 C CA . HIS A 1 182 ? 2.867 4.026 -2.814 1.00 95.62 182 HIS A CA 1
ATOM 1416 C C . HIS A 1 182 ? 1.647 4.553 -3.580 1.00 95.62 182 HIS A C 1
ATOM 1418 O O . HIS A 1 182 ? 1.811 5.190 -4.618 1.00 95.62 182 HIS A O 1
ATOM 1424 N N . TYR A 1 183 ? 0.448 4.395 -3.014 1.00 95.56 183 TYR A N 1
ATOM 1425 C CA . TYR A 1 183 ? -0.793 4.906 -3.595 1.00 95.56 183 TYR A CA 1
ATOM 1426 C C . TYR A 1 183 ? -0.769 6.430 -3.803 1.00 95.56 183 TYR A C 1
ATOM 1428 O O . TYR A 1 183 ? -0.997 6.909 -4.914 1.00 95.56 183 TYR A O 1
ATOM 1436 N N . ASP A 1 184 ? -0.396 7.194 -2.772 1.00 95.88 184 ASP A N 1
ATOM 1437 C CA . ASP A 1 184 ? -0.296 8.657 -2.862 1.00 95.88 184 ASP A CA 1
ATOM 1438 C C . ASP A 1 184 ? 0.827 9.112 -3.809 1.00 95.88 184 ASP A C 1
ATOM 1440 O O . ASP A 1 184 ? 0.734 10.175 -4.424 1.00 95.88 184 ASP A O 1
ATOM 1444 N N . THR A 1 185 ? 1.895 8.317 -3.954 1.00 95.88 185 THR A N 1
ATOM 1445 C CA . THR A 1 185 ? 2.955 8.577 -4.942 1.00 95.88 185 THR A CA 1
ATOM 1446 C C . THR A 1 185 ? 2.417 8.458 -6.365 1.00 95.88 185 THR A C 1
ATOM 1448 O O . THR A 1 185 ? 2.683 9.339 -7.181 1.00 95.88 185 THR A O 1
ATOM 1451 N N . ALA A 1 186 ? 1.628 7.421 -6.654 1.00 95.00 186 ALA A N 1
ATOM 1452 C CA . ALA A 1 186 ? 1.011 7.237 -7.965 1.00 95.00 186 ALA A CA 1
ATOM 1453 C C . ALA A 1 186 ? 0.019 8.363 -8.301 1.00 95.00 186 ALA A C 1
ATOM 1455 O O . ALA A 1 186 ? 0.054 8.897 -9.407 1.00 95.00 186 ALA A O 1
ATOM 1456 N N . ILE A 1 187 ? -0.816 8.775 -7.339 1.00 95.56 187 ILE A N 1
ATOM 1457 C CA . ILE A 1 187 ? -1.738 9.909 -7.512 1.00 95.56 187 ILE A CA 1
ATOM 1458 C C . ILE A 1 187 ? -0.967 11.206 -7.751 1.00 95.56 187 ILE A C 1
ATOM 1460 O O . ILE A 1 187 ? -1.284 11.943 -8.680 1.00 95.56 187 ILE A O 1
ATOM 1464 N N . PHE A 1 188 ? 0.056 11.484 -6.936 1.00 95.75 188 PHE A N 1
ATOM 1465 C CA . PHE A 1 188 ? 0.881 12.677 -7.108 1.00 95.75 188 PHE A CA 1
ATOM 1466 C C . PHE A 1 188 ? 1.492 12.727 -8.511 1.00 95.75 188 PHE A C 1
ATOM 1468 O O . PHE A 1 188 ? 1.345 13.733 -9.191 1.00 95.75 188 PHE A O 1
ATOM 1475 N N . ASN A 1 189 ? 2.121 11.638 -8.961 1.00 94.81 189 ASN A N 1
ATOM 1476 C CA . ASN A 1 189 ? 2.754 11.583 -10.279 1.00 94.81 189 ASN A CA 1
ATOM 1477 C C . ASN A 1 189 ? 1.746 11.714 -11.434 1.00 94.81 189 ASN A C 1
ATOM 1479 O O . ASN A 1 189 ? 2.127 12.178 -12.500 1.00 94.81 189 ASN A O 1
ATOM 1483 N N . TYR A 1 190 ? 0.481 11.325 -11.235 1.00 94.94 190 TYR A N 1
ATOM 1484 C CA . TYR A 1 190 ? -0.575 11.516 -12.231 1.00 94.94 190 TYR A CA 1
ATOM 1485 C C . TYR A 1 190 ? -0.985 12.989 -12.387 1.00 94.94 190 TYR A C 1
ATOM 1487 O O . TYR A 1 190 ? -1.126 13.456 -13.510 1.00 94.94 190 TYR A O 1
ATOM 1495 N N . PHE A 1 191 ? -1.166 13.717 -11.280 1.00 95.25 191 PHE A N 1
ATOM 1496 C CA . PHE A 1 191 ? -1.582 15.129 -11.315 1.00 95.25 191 PHE A CA 1
ATOM 1497 C C . PHE A 1 191 ? -0.432 16.118 -11.503 1.00 95.25 191 PHE A C 1
ATOM 1499 O O . PHE A 1 191 ? -0.666 17.290 -11.790 1.00 95.25 191 PHE A O 1
ATOM 1506 N N . ASN A 1 192 ? 0.803 15.695 -11.248 1.00 94.12 192 ASN A N 1
ATOM 1507 C CA . ASN A 1 192 ? 1.941 16.591 -11.282 1.00 94.12 192 ASN A CA 1
ATOM 1508 C C . ASN A 1 192 ? 2.400 16.867 -12.720 1.00 94.12 192 ASN A C 1
ATOM 1510 O O . ASN A 1 192 ? 3.136 16.071 -13.298 1.00 94.12 192 ASN A O 1
ATOM 1514 N N . GLU A 1 193 ? 2.012 18.019 -13.262 1.00 89.81 193 GLU A N 1
ATOM 1515 C CA . GLU A 1 193 ? 2.429 18.469 -14.598 1.00 89.81 193 GLU A CA 1
ATOM 1516 C C . GLU A 1 193 ? 3.599 19.466 -14.561 1.00 89.81 193 GLU A C 1
ATOM 1518 O O . GLU A 1 193 ? 4.412 19.504 -15.485 1.00 89.81 193 GLU A O 1
ATOM 1523 N N . GLU A 1 194 ? 3.703 20.262 -13.492 1.00 91.81 194 GLU A N 1
ATOM 1524 C CA . GLU A 1 194 ? 4.585 21.437 -13.449 1.00 91.81 194 GLU A CA 1
ATOM 1525 C C . GLU A 1 194 ? 5.689 21.349 -12.387 1.00 91.81 194 GLU A C 1
ATOM 1527 O O . GLU A 1 194 ? 6.777 21.894 -12.587 1.00 91.81 194 GLU A O 1
ATOM 1532 N N . GLU A 1 195 ? 5.458 20.670 -11.257 1.00 93.38 195 GLU A N 1
ATOM 1533 C CA . GLU A 1 195 ? 6.441 20.666 -10.173 1.00 93.38 195 GLU A CA 1
ATOM 1534 C C . GLU A 1 195 ? 7.613 19.740 -10.508 1.00 93.38 195 GLU A C 1
ATOM 1536 O O . GLU A 1 195 ? 7.457 18.552 -10.807 1.00 93.38 195 GLU A O 1
ATOM 1541 N N . HIS A 1 196 ? 8.831 20.257 -10.370 1.00 92.25 196 HIS A N 1
ATOM 1542 C CA . HIS A 1 196 ? 10.057 19.482 -10.550 1.00 92.25 196 HIS A CA 1
ATOM 1543 C C . HIS A 1 196 ? 10.390 18.662 -9.292 1.00 92.25 196 HIS A C 1
ATOM 1545 O O . HIS A 1 196 ? 11.386 18.908 -8.610 1.00 92.25 196 HIS A O 1
ATOM 1551 N N . VAL A 1 197 ? 9.546 17.677 -8.974 1.00 94.44 197 VAL A N 1
ATOM 1552 C CA . VAL A 1 197 ? 9.696 16.799 -7.804 1.00 94.44 197 VAL A CA 1
ATOM 1553 C C . VAL A 1 197 ? 9.842 15.346 -8.245 1.00 94.44 197 VAL A C 1
ATOM 1555 O O . VAL A 1 197 ? 8.953 14.781 -8.875 1.00 94.44 197 VAL A O 1
ATOM 1558 N N . TYR A 1 198 ? 10.943 14.703 -7.850 1.00 92.12 198 TYR A N 1
ATOM 1559 C CA . TYR A 1 198 ? 11.125 13.265 -8.047 1.00 92.12 198 TYR A CA 1
ATOM 1560 C C . TYR A 1 198 ? 10.428 12.479 -6.932 1.00 92.12 198 TYR A C 1
ATOM 1562 O O . TYR A 1 198 ? 10.856 12.517 -5.775 1.00 92.12 198 TYR A O 1
ATOM 1570 N N . LYS A 1 199 ? 9.372 11.735 -7.281 1.00 93.38 199 LYS A N 1
ATOM 1571 C CA . LYS A 1 199 ? 8.760 10.733 -6.403 1.00 93.38 199 LYS A CA 1
ATOM 1572 C C . LYS A 1 199 ? 8.743 9.363 -7.065 1.00 93.38 199 LYS A C 1
ATOM 1574 O O . LYS A 1 199 ? 8.087 9.158 -8.083 1.00 93.38 199 LYS A O 1
ATOM 1579 N N . ALA A 1 200 ? 9.403 8.409 -6.420 1.00 92.69 200 ALA A N 1
ATOM 1580 C CA . ALA A 1 200 ? 9.381 7.006 -6.799 1.00 92.69 200 ALA A CA 1
ATOM 1581 C C . ALA A 1 200 ? 9.023 6.147 -5.586 1.00 92.69 200 ALA A C 1
ATOM 1583 O O . ALA A 1 200 ? 9.523 6.368 -4.482 1.00 92.69 200 ALA A O 1
ATOM 1584 N N . SER A 1 201 ? 8.164 5.155 -5.805 1.00 94.06 201 SER A N 1
ATOM 1585 C CA . SER A 1 201 ? 7.813 4.146 -4.813 1.00 94.06 201 SER A CA 1
ATOM 1586 C C . SER A 1 201 ? 7.864 2.780 -5.483 1.00 94.06 201 SER A C 1
ATOM 1588 O O . SER A 1 201 ? 6.948 2.404 -6.208 1.00 94.06 201 SER A O 1
ATOM 1590 N N . ILE A 1 202 ? 8.971 2.065 -5.283 1.00 92.81 202 ILE A N 1
ATOM 1591 C CA . ILE A 1 202 ? 9.226 0.767 -5.910 1.00 92.81 202 ILE A CA 1
ATOM 1592 C C . ILE A 1 202 ? 9.080 -0.314 -4.844 1.00 92.81 202 ILE A C 1
ATOM 1594 O O . ILE A 1 202 ? 9.847 -0.362 -3.885 1.00 92.81 202 ILE A O 1
ATOM 1598 N N . THR A 1 203 ? 8.072 -1.167 -5.003 1.00 88.25 203 THR A N 1
ATOM 1599 C CA . THR A 1 203 ? 7.703 -2.185 -4.005 1.00 88.25 203 THR A CA 1
ATOM 1600 C C . THR A 1 203 ? 8.305 -3.557 -4.294 1.00 88.25 203 THR A C 1
ATOM 1602 O O . THR A 1 203 ? 8.425 -4.379 -3.385 1.00 88.25 203 THR A O 1
ATOM 1605 N N . GLN A 1 204 ? 8.707 -3.808 -5.540 1.00 90.75 204 GLN A N 1
ATOM 1606 C CA . GLN A 1 204 ? 9.401 -5.026 -5.938 1.00 90.75 204 GLN A CA 1
ATOM 1607 C C . GLN A 1 204 ? 10.903 -4.867 -5.740 1.00 90.75 204 GLN A C 1
ATOM 1609 O O . GLN A 1 204 ? 11.503 -3.883 -6.174 1.00 90.75 204 GLN A O 1
ATOM 1614 N N . ALA A 1 205 ? 11.505 -5.858 -5.095 1.00 93.12 205 ALA A N 1
ATOM 1615 C CA . ALA A 1 205 ? 12.933 -5.897 -4.864 1.00 93.12 205 ALA A CA 1
ATOM 1616 C C . ALA A 1 205 ? 13.458 -7.325 -5.012 1.00 93.12 205 ALA A C 1
ATOM 1618 O O . ALA A 1 205 ? 12.797 -8.287 -4.615 1.00 93.12 205 ALA A O 1
ATOM 1619 N N . LYS A 1 206 ? 14.667 -7.451 -5.554 1.00 92.62 206 LYS A N 1
ATOM 1620 C CA . LYS A 1 206 ? 15.398 -8.710 -5.686 1.00 92.62 206 LYS A CA 1
ATOM 1621 C C . LYS A 1 206 ? 16.778 -8.535 -5.072 1.00 92.62 206 LYS A C 1
ATOM 1623 O O . LYS A 1 206 ? 17.531 -7.645 -5.467 1.00 92.62 206 LYS A O 1
ATOM 1628 N N . SER A 1 207 ? 17.106 -9.369 -4.091 1.00 94.06 207 SER A N 1
ATOM 1629 C CA . SER A 1 207 ? 18.460 -9.408 -3.544 1.00 94.06 207 SER A CA 1
ATOM 1630 C C . SER A 1 207 ? 19.433 -9.848 -4.631 1.00 94.06 207 SER A C 1
ATOM 1632 O O . SER A 1 207 ? 19.183 -10.811 -5.353 1.00 94.06 207 SER A O 1
ATOM 1634 N N . LEU A 1 208 ? 20.535 -9.119 -4.746 1.00 93.69 208 LEU A N 1
ATOM 1635 C CA . LEU A 1 208 ? 21.646 -9.464 -5.614 1.00 93.69 208 LEU A CA 1
ATOM 1636 C C . LEU A 1 208 ? 22.657 -10.296 -4.840 1.00 93.69 208 LEU A C 1
ATOM 1638 O O . LEU A 1 208 ? 22.684 -10.313 -3.610 1.00 93.69 208 LEU A O 1
ATOM 1642 N N . ARG A 1 209 ? 23.543 -10.953 -5.585 1.00 92.25 209 ARG A N 1
ATOM 1643 C CA . ARG A 1 209 ? 24.578 -11.813 -5.011 1.00 92.25 209 ARG A CA 1
ATOM 1644 C C . ARG A 1 209 ? 25.489 -11.086 -4.012 1.00 92.25 209 ARG A C 1
ATOM 1646 O O . ARG A 1 209 ? 25.928 -11.682 -3.034 1.00 92.25 209 ARG A O 1
ATOM 1653 N N . TYR A 1 210 ? 25.809 -9.836 -4.321 1.00 93.44 210 TYR A N 1
ATOM 1654 C CA . TYR A 1 210 ? 26.523 -8.851 -3.510 1.00 93.44 210 TYR A CA 1
ATOM 1655 C C . TYR A 1 210 ? 26.389 -7.488 -4.214 1.00 93.44 210 TYR A C 1
ATOM 1657 O O . TYR A 1 210 ? 25.930 -7.422 -5.362 1.00 93.44 210 TYR A O 1
ATOM 1665 N N . GLY A 1 211 ? 26.760 -6.412 -3.521 1.00 95.75 211 GLY A N 1
ATOM 1666 C CA . GLY A 1 211 ? 26.884 -5.063 -4.074 1.00 95.75 211 GLY A CA 1
ATOM 1667 C C . GLY A 1 211 ? 28.085 -4.949 -5.017 1.00 95.75 211 GLY A C 1
ATOM 1668 O O . GLY A 1 211 ? 28.423 -5.887 -5.730 1.00 95.75 211 GLY A O 1
ATOM 1669 N N . GLU A 1 212 ? 28.767 -3.811 -5.030 1.00 95.12 212 GLU A N 1
ATOM 1670 C CA . GLU A 1 212 ? 29.955 -3.636 -5.879 1.00 95.12 212 GLU A CA 1
ATOM 1671 C C . GLU A 1 212 ? 31.105 -4.581 -5.473 1.00 95.12 212 GLU A C 1
ATOM 1673 O O . GLU A 1 212 ? 31.820 -5.119 -6.322 1.00 95.12 212 GLU A O 1
ATOM 1678 N N . ASN A 1 213 ? 31.232 -4.857 -4.169 1.00 95.81 213 ASN A N 1
ATOM 1679 C CA . ASN A 1 213 ? 32.207 -5.779 -3.591 1.00 95.81 213 ASN A CA 1
ATOM 1680 C C . ASN A 1 213 ? 31.529 -6.863 -2.727 1.00 95.81 213 ASN A C 1
ATOM 1682 O O . ASN A 1 213 ? 30.472 -6.609 -2.151 1.00 95.81 213 ASN A O 1
ATOM 1686 N N . PRO A 1 214 ? 32.154 -8.045 -2.522 1.00 94.00 214 PRO A N 1
ATOM 1687 C CA . PRO A 1 214 ? 31.530 -9.183 -1.827 1.00 94.00 214 PRO A CA 1
ATOM 1688 C C . PRO A 1 214 ? 31.048 -8.944 -0.388 1.00 94.00 214 PRO A C 1
ATOM 1690 O O . PRO A 1 214 ? 30.240 -9.714 0.116 1.00 94.00 214 PRO A O 1
ATOM 1693 N N . HIS A 1 215 ? 31.574 -7.925 0.295 1.00 95.19 215 HIS A N 1
ATOM 1694 C CA . HIS A 1 215 ? 31.202 -7.584 1.672 1.00 95.19 215 HIS A CA 1
ATOM 1695 C C . HIS A 1 215 ? 30.026 -6.594 1.750 1.00 95.19 215 HIS A C 1
ATOM 1697 O O . HIS A 1 215 ? 29.597 -6.249 2.848 1.00 95.19 215 HIS A O 1
ATOM 1703 N N . GLN A 1 216 ? 29.544 -6.104 0.605 1.00 97.44 216 GLN A N 1
ATOM 1704 C CA . GLN A 1 216 ? 28.430 -5.168 0.502 1.00 97.44 216 GLN A CA 1
ATOM 1705 C C . GLN A 1 216 ? 27.171 -5.931 0.086 1.00 97.44 216 GLN A C 1
ATOM 1707 O O . GLN A 1 216 ? 27.223 -6.785 -0.800 1.00 97.44 216 GLN A O 1
ATOM 1712 N N . GLU A 1 217 ? 26.032 -5.608 0.691 1.00 96.19 217 GLU A N 1
ATOM 1713 C CA . GLU A 1 217 ? 24.734 -6.092 0.219 1.00 96.19 217 GLU A CA 1
ATOM 1714 C C . GLU A 1 217 ? 24.307 -5.311 -1.031 1.00 96.19 217 GLU A C 1
ATOM 1716 O O . GLU A 1 217 ? 24.597 -4.121 -1.163 1.00 96.19 217 GLU A O 1
ATOM 1721 N N . GLY A 1 218 ? 23.629 -5.985 -1.959 1.00 95.00 218 GLY A N 1
ATOM 1722 C CA . GLY A 1 218 ? 23.082 -5.377 -3.167 1.00 95.00 218 GLY A CA 1
ATOM 1723 C C . GLY A 1 218 ? 21.616 -5.754 -3.327 1.00 95.00 218 GLY A C 1
ATOM 1724 O O . GLY A 1 218 ? 21.254 -6.915 -3.145 1.00 95.00 218 GLY A O 1
ATOM 1725 N N . THR A 1 219 ? 20.784 -4.786 -3.700 1.00 95.31 219 THR A N 1
ATOM 1726 C CA . THR A 1 219 ? 19.354 -4.998 -3.949 1.00 95.31 219 THR A CA 1
ATOM 1727 C C . THR A 1 219 ? 18.964 -4.274 -5.225 1.00 95.31 219 THR A C 1
ATOM 1729 O O . THR A 1 219 ? 19.209 -3.076 -5.359 1.00 95.31 219 THR A O 1
ATOM 1732 N N . PHE A 1 220 ? 18.349 -5.000 -6.153 1.00 94.38 220 PHE A N 1
ATOM 1733 C CA . PHE A 1 220 ? 17.705 -4.433 -7.328 1.00 94.38 220 PHE A CA 1
ATOM 1734 C C . PHE A 1 220 ? 16.262 -4.067 -6.988 1.00 94.38 220 PHE A C 1
ATOM 1736 O O . PHE A 1 220 ? 15.550 -4.892 -6.417 1.00 94.38 220 PHE A O 1
ATOM 1743 N N . TYR A 1 221 ? 15.830 -2.861 -7.352 1.00 94.44 221 TYR A N 1
ATOM 1744 C CA . TYR A 1 221 ? 14.457 -2.393 -7.172 1.00 94.44 221 TYR A CA 1
ATOM 1745 C C . TYR A 1 221 ? 13.772 -2.284 -8.536 1.00 94.44 221 TYR A C 1
ATOM 1747 O O . TYR A 1 221 ? 14.261 -1.573 -9.410 1.00 94.44 221 TYR A O 1
ATOM 1755 N N . GLY A 1 222 ? 12.637 -2.964 -8.697 1.00 93.44 222 GLY A N 1
ATOM 1756 C CA . GLY A 1 222 ? 11.854 -3.005 -9.934 1.00 93.44 222 GLY A CA 1
ATOM 1757 C C . GLY A 1 222 ? 11.487 -4.428 -10.350 1.00 93.44 222 GLY A C 1
ATOM 1758 O O . GLY A 1 222 ? 11.812 -5.397 -9.656 1.00 93.44 222 GLY A O 1
ATOM 1759 N N . ASP A 1 223 ? 10.831 -4.546 -11.503 1.00 91.44 223 ASP A N 1
ATOM 1760 C CA . ASP A 1 223 ? 10.474 -5.840 -12.085 1.00 91.44 223 ASP A CA 1
ATOM 1761 C C . ASP A 1 223 ? 11.680 -6.434 -12.820 1.00 91.44 223 ASP A C 1
ATOM 1763 O O . ASP A 1 223 ? 11.925 -6.172 -13.998 1.00 91.44 223 ASP A O 1
ATOM 1767 N N . PHE A 1 224 ? 12.486 -7.195 -12.080 1.00 90.38 224 PHE A N 1
ATOM 1768 C CA . PHE A 1 224 ? 13.699 -7.807 -12.619 1.00 90.38 224 PHE A CA 1
ATOM 1769 C C . PHE A 1 224 ? 13.386 -8.770 -13.766 1.00 90.38 224 PHE A C 1
ATOM 1771 O O . PHE A 1 224 ? 14.110 -8.799 -14.759 1.00 90.38 224 PHE A O 1
ATOM 1778 N N . ASP A 1 225 ? 12.317 -9.554 -13.631 1.00 89.31 225 ASP A N 1
ATOM 1779 C CA . ASP A 1 225 ? 11.992 -10.624 -14.572 1.00 89.31 225 ASP A CA 1
ATOM 1780 C C . ASP A 1 225 ? 11.287 -10.070 -15.831 1.00 89.31 225 ASP A C 1
ATOM 1782 O O . ASP A 1 225 ? 11.295 -10.716 -16.876 1.00 89.31 225 ASP A O 1
ATOM 1786 N N . ALA A 1 226 ? 10.741 -8.846 -15.779 1.00 90.00 226 ALA A N 1
ATOM 1787 C CA . ALA A 1 226 ? 10.301 -8.120 -16.973 1.00 90.00 226 ALA A CA 1
ATOM 1788 C C . ALA A 1 226 ? 11.462 -7.586 -17.831 1.00 90.00 226 ALA A C 1
ATOM 1790 O O . ALA A 1 226 ? 11.278 -7.350 -19.025 1.00 90.00 226 ALA A O 1
ATOM 1791 N N . ILE A 1 227 ? 12.640 -7.375 -17.236 1.00 89.00 227 ILE A N 1
ATOM 1792 C CA . ILE A 1 227 ? 13.818 -6.828 -17.927 1.00 89.00 227 ILE A CA 1
ATOM 1793 C C . ILE A 1 227 ? 14.761 -7.948 -18.376 1.00 89.00 227 ILE A C 1
ATOM 1795 O O . ILE A 1 227 ? 15.331 -7.878 -19.465 1.00 89.00 227 ILE A O 1
ATOM 1799 N N . PHE A 1 228 ? 14.930 -8.987 -17.556 1.00 89.94 228 PHE A N 1
ATOM 1800 C CA . PHE A 1 228 ? 15.907 -10.045 -17.788 1.00 89.94 228 PHE A CA 1
ATOM 1801 C C . PHE A 1 228 ? 15.251 -11.424 -17.865 1.00 89.94 228 PHE A C 1
ATOM 1803 O O . PHE A 1 228 ? 14.673 -11.901 -16.893 1.00 89.94 228 PHE A O 1
ATOM 1810 N N . ASP A 1 229 ? 15.467 -12.121 -18.983 1.00 91.00 229 ASP A N 1
ATOM 1811 C CA . ASP A 1 229 ? 15.258 -13.568 -19.087 1.00 91.00 229 ASP A CA 1
ATOM 1812 C C . ASP A 1 229 ? 16.616 -14.284 -19.014 1.00 91.00 229 ASP A C 1
ATOM 1814 O O . ASP A 1 229 ? 17.360 -14.391 -19.996 1.00 91.00 229 ASP A O 1
ATOM 1818 N N . GLN A 1 230 ? 16.999 -14.713 -17.809 1.00 88.81 230 GLN A N 1
ATOM 1819 C CA . GLN A 1 230 ? 18.278 -15.383 -17.598 1.00 88.81 230 GLN A CA 1
ATOM 1820 C C . GLN A 1 230 ? 18.213 -16.848 -18.056 1.00 88.81 230 GLN A C 1
ATOM 1822 O O . GLN A 1 230 ? 17.826 -17.741 -17.305 1.00 88.81 230 GLN A O 1
ATOM 1827 N N . LEU A 1 231 ? 18.701 -17.111 -19.269 1.00 93.19 231 LEU A N 1
ATOM 1828 C CA . LEU A 1 231 ? 18.702 -18.457 -19.858 1.00 93.19 231 LEU A CA 1
ATOM 1829 C C . LEU A 1 231 ? 19.670 -19.439 -19.170 1.00 93.19 231 LEU A C 1
ATOM 1831 O O . LEU A 1 231 ? 19.444 -20.651 -19.180 1.00 93.19 231 LEU A O 1
ATOM 1835 N N . HIS A 1 232 ? 20.782 -18.946 -18.610 1.00 93.88 232 HIS A N 1
ATOM 1836 C CA . HIS A 1 232 ? 21.788 -19.772 -17.937 1.00 93.88 232 HIS A CA 1
ATOM 1837 C C . HIS A 1 232 ? 22.713 -18.946 -17.020 1.00 93.88 232 HIS A C 1
ATOM 1839 O O . HIS A 1 232 ? 22.697 -17.716 -17.026 1.00 93.88 232 HIS A O 1
ATOM 1845 N N . GLY A 1 233 ? 23.583 -19.629 -16.271 1.00 91.06 233 GLY A N 1
ATOM 1846 C CA . GLY A 1 233 ? 24.651 -19.018 -15.480 1.00 91.06 233 GLY A CA 1
ATOM 1847 C C . GLY A 1 233 ? 24.293 -18.803 -14.011 1.00 91.06 233 GLY A C 1
ATOM 1848 O O . GLY A 1 233 ? 23.279 -19.283 -13.514 1.00 91.06 233 GLY A O 1
ATOM 1849 N N . LYS A 1 234 ? 25.189 -18.118 -13.294 1.00 90.12 234 LYS A N 1
ATOM 1850 C CA . LYS A 1 234 ? 24.962 -17.710 -11.899 1.00 90.12 234 LYS A CA 1
ATOM 1851 C C . LYS A 1 234 ? 24.107 -16.449 -11.872 1.00 90.12 234 LYS A C 1
ATOM 1853 O O . LYS A 1 234 ? 24.117 -15.700 -12.842 1.00 90.12 234 LYS A O 1
ATOM 1858 N N . GLU A 1 235 ? 23.437 -16.196 -10.755 1.00 88.75 235 GLU A N 1
ATOM 1859 C CA . GLU A 1 235 ? 22.704 -14.945 -10.536 1.00 88.75 235 GLU A CA 1
ATOM 1860 C C . GLU A 1 235 ? 23.579 -13.716 -10.823 1.00 88.75 235 GLU A C 1
ATOM 1862 O O . GLU A 1 235 ? 24.774 -13.700 -10.491 1.00 88.75 235 GLU A O 1
ATOM 1867 N N . LEU A 1 236 ? 22.970 -12.696 -11.434 1.00 89.06 236 LEU A N 1
ATOM 1868 C CA . LEU A 1 236 ? 23.636 -11.439 -11.760 1.00 89.06 236 LEU A CA 1
ATOM 1869 C C . LEU A 1 236 ? 24.093 -10.717 -10.482 1.00 89.06 236 LEU A C 1
ATOM 1871 O O . LEU A 1 236 ? 23.359 -10.605 -9.498 1.00 89.06 236 LEU A O 1
ATOM 1875 N N . SER A 1 237 ? 25.337 -10.236 -10.501 1.00 92.25 237 SER A N 1
ATOM 1876 C CA . SER A 1 237 ? 25.861 -9.333 -9.471 1.00 92.25 237 SER A CA 1
ATOM 1877 C C . SER A 1 237 ? 25.535 -7.874 -9.796 1.00 92.25 237 SER A C 1
ATOM 1879 O O . SER A 1 237 ? 25.159 -7.563 -10.925 1.00 92.25 237 SER A O 1
ATOM 1881 N N . TYR A 1 238 ? 25.731 -6.972 -8.830 1.00 95.12 238 TYR A N 1
ATOM 1882 C CA . TYR A 1 238 ? 25.573 -5.529 -9.036 1.00 95.12 238 TYR A CA 1
ATOM 1883 C C . TYR A 1 238 ? 26.379 -5.009 -10.238 1.00 95.12 238 TYR A C 1
ATOM 1885 O O . TYR A 1 238 ? 25.817 -4.362 -11.116 1.00 95.12 238 TYR A O 1
ATOM 1893 N N . ASN A 1 239 ? 27.662 -5.377 -10.339 1.00 94.25 239 ASN A N 1
ATOM 1894 C CA . ASN A 1 239 ? 28.512 -4.940 -11.453 1.00 94.25 239 ASN A CA 1
ATOM 1895 C C . ASN A 1 239 ? 28.016 -5.492 -12.792 1.00 94.25 239 ASN A C 1
ATOM 1897 O O . ASN A 1 239 ? 28.030 -4.775 -13.782 1.00 94.25 239 ASN A O 1
ATOM 1901 N N . ASN A 1 240 ? 27.482 -6.721 -12.821 1.00 92.50 240 ASN A N 1
ATOM 1902 C CA . ASN A 1 240 ? 26.922 -7.251 -14.064 1.00 92.50 240 ASN A CA 1
ATOM 1903 C C . ASN A 1 240 ? 25.707 -6.455 -14.539 1.00 92.50 240 ASN A C 1
ATOM 1905 O O . ASN A 1 240 ? 25.520 -6.331 -15.741 1.00 92.50 240 ASN A O 1
ATOM 1909 N N . LEU A 1 241 ? 24.889 -5.921 -13.628 1.00 93.50 241 LEU A N 1
ATOM 1910 C CA . LEU A 1 241 ? 23.767 -5.070 -14.021 1.00 93.50 241 LEU A CA 1
ATOM 1911 C C . LEU A 1 241 ? 24.247 -3.744 -14.616 1.00 93.50 241 LEU A C 1
ATOM 1913 O O . LEU A 1 241 ? 23.697 -3.320 -15.627 1.00 93.50 241 LEU A O 1
ATOM 1917 N N . LEU A 1 242 ? 25.295 -3.137 -14.047 1.00 93.06 242 LEU A N 1
ATOM 1918 C CA . LEU A 1 242 ? 25.912 -1.929 -14.608 1.00 93.06 242 LEU A CA 1
ATOM 1919 C C . LEU A 1 242 ? 26.534 -2.189 -15.985 1.00 93.06 242 LEU A C 1
ATOM 1921 O O . LEU A 1 242 ? 26.336 -1.400 -16.9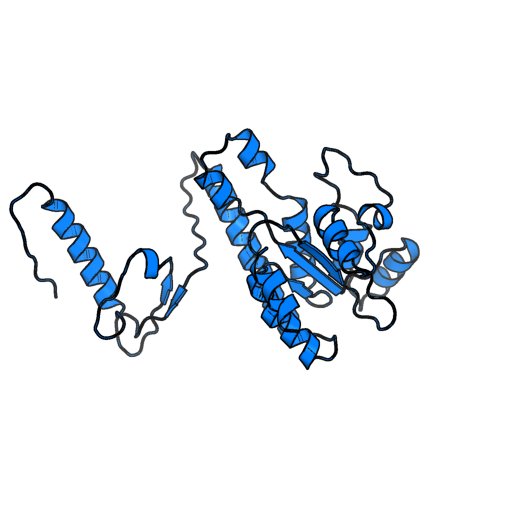05 1.00 93.06 242 LEU A O 1
ATOM 1925 N N . ASP A 1 243 ? 27.237 -3.311 -16.144 1.00 93.75 243 ASP A N 1
ATOM 1926 C CA . ASP A 1 243 ? 27.847 -3.693 -17.420 1.00 93.75 243 ASP A CA 1
ATOM 1927 C C . ASP A 1 243 ? 26.788 -3.948 -18.495 1.00 93.75 243 ASP A C 1
ATOM 1929 O O . ASP A 1 243 ? 26.960 -3.545 -19.644 1.00 93.75 243 ASP A O 1
ATOM 1933 N N . VAL A 1 244 ? 25.684 -4.614 -18.136 1.00 92.75 244 VAL A N 1
ATOM 1934 C CA . VAL A 1 244 ? 24.582 -4.878 -19.068 1.00 92.75 244 VAL A CA 1
ATOM 1935 C C . VAL A 1 244 ? 23.875 -3.582 -19.455 1.00 92.75 244 VAL A C 1
ATOM 1937 O O . VAL A 1 244 ? 23.633 -3.381 -20.642 1.00 92.75 244 VAL A O 1
ATOM 1940 N N . ASP A 1 245 ? 23.596 -2.687 -18.506 1.00 93.19 245 ASP A N 1
ATOM 1941 C CA . ASP A 1 245 ? 23.003 -1.377 -18.801 1.00 93.19 245 ASP A CA 1
ATOM 1942 C C . ASP A 1 245 ? 23.904 -0.549 -19.733 1.00 93.19 245 ASP A C 1
ATOM 1944 O O . ASP A 1 245 ? 23.461 -0.070 -20.779 1.00 93.19 245 ASP A O 1
ATOM 1948 N N . ALA A 1 246 ? 25.205 -0.471 -19.435 1.00 94.62 246 ALA A N 1
ATOM 1949 C CA . ALA A 1 246 ? 26.178 0.208 -20.287 1.00 94.62 246 ALA A CA 1
ATOM 1950 C C . ALA A 1 246 ? 26.276 -0.428 -21.684 1.00 94.62 246 ALA A C 1
ATOM 1952 O O . ALA A 1 246 ? 26.338 0.285 -22.687 1.00 94.62 246 ALA A O 1
ATOM 1953 N N . ALA A 1 247 ? 26.253 -1.762 -21.772 1.00 94.00 247 ALA A N 1
ATOM 1954 C CA . ALA A 1 247 ? 26.285 -2.478 -23.042 1.00 94.00 247 ALA A CA 1
ATOM 1955 C C . ALA A 1 247 ? 25.032 -2.209 -23.887 1.00 94.00 247 ALA A C 1
ATOM 1957 O O . ALA A 1 247 ? 25.149 -1.968 -25.088 1.00 94.00 247 ALA A O 1
ATOM 1958 N N . VAL A 1 248 ? 23.843 -2.226 -23.277 1.00 92.12 248 VAL A N 1
ATOM 1959 C CA . VAL A 1 248 ? 22.569 -1.952 -23.959 1.00 92.12 248 VAL A CA 1
ATOM 1960 C C . VAL A 1 248 ? 22.516 -0.507 -24.450 1.00 92.12 248 VAL A C 1
ATOM 1962 O O . VAL A 1 248 ? 22.172 -0.275 -25.612 1.00 92.12 248 VAL A O 1
ATOM 1965 N N . ASN A 1 249 ? 22.909 0.456 -23.610 1.00 94.31 249 ASN A N 1
ATOM 1966 C CA . ASN A 1 249 ? 22.966 1.866 -23.993 1.00 94.31 249 ASN A CA 1
ATOM 1967 C C . ASN A 1 249 ? 23.945 2.089 -25.155 1.00 94.31 249 ASN A C 1
ATOM 1969 O O . ASN A 1 249 ? 23.569 2.686 -26.161 1.00 94.31 249 ASN A O 1
ATOM 1973 N N . LEU A 1 250 ? 25.151 1.514 -25.084 1.00 94.81 250 LEU A N 1
ATOM 1974 C CA . LEU A 1 250 ? 26.139 1.611 -26.160 1.00 94.81 250 LEU A CA 1
ATOM 1975 C C . LEU A 1 250 ? 25.638 0.984 -27.468 1.00 94.81 250 LEU A C 1
ATOM 1977 O O . LEU A 1 250 ? 25.761 1.587 -28.528 1.00 94.81 250 LEU A O 1
ATOM 1981 N N . MET A 1 251 ? 25.067 -0.223 -27.424 1.00 94.31 251 MET A N 1
ATOM 1982 C CA . MET A 1 251 ? 24.553 -0.885 -28.631 1.00 94.31 251 MET A CA 1
ATOM 1983 C C . MET A 1 251 ? 23.358 -0.150 -29.243 1.00 94.31 251 MET A C 1
ATOM 1985 O O . MET A 1 251 ? 23.186 -0.193 -30.462 1.00 94.31 251 MET A O 1
ATOM 1989 N N . SER A 1 252 ? 22.573 0.571 -28.438 1.00 94.06 252 SER A N 1
ATOM 1990 C CA . SER A 1 252 ? 21.453 1.380 -28.930 1.00 94.06 252 SER A CA 1
ATOM 1991 C C . SER A 1 252 ? 21.905 2.509 -29.868 1.00 94.06 252 SER A C 1
ATOM 1993 O O . SER A 1 252 ? 21.161 2.865 -30.781 1.00 94.06 252 SER A O 1
ATOM 1995 N N . GLU A 1 253 ? 23.136 3.014 -29.724 1.00 95.38 253 GLU A N 1
ATOM 1996 C CA . GLU A 1 253 ? 23.717 4.022 -30.628 1.00 95.38 253 GLU A CA 1
ATOM 1997 C C . GLU A 1 253 ? 24.008 3.476 -32.039 1.00 95.38 253 GLU A C 1
ATOM 1999 O O . GLU A 1 253 ? 24.030 4.235 -33.006 1.00 95.38 253 GLU A O 1
ATOM 2004 N N . PHE A 1 254 ? 24.175 2.156 -32.185 1.00 95.56 254 PHE A N 1
ATOM 2005 C CA . PHE A 1 254 ? 24.509 1.487 -33.450 1.00 95.56 254 PHE A CA 1
ATOM 2006 C C . PHE A 1 254 ? 23.312 0.761 -34.084 1.00 95.56 254 PHE A C 1
ATOM 2008 O O . PHE A 1 254 ? 23.488 -0.041 -34.998 1.00 95.56 254 PHE A O 1
ATOM 2015 N N . ASN A 1 255 ? 22.080 1.031 -33.636 1.00 91.50 255 ASN A N 1
ATOM 2016 C CA . ASN A 1 255 ? 20.892 0.275 -34.059 1.00 91.50 255 ASN A CA 1
ATOM 2017 C C . ASN A 1 255 ? 20.594 0.360 -35.578 1.00 91.50 255 ASN A C 1
ATOM 2019 O O . ASN A 1 255 ? 19.956 -0.527 -36.139 1.00 91.50 255 ASN A O 1
ATOM 2023 N N . ALA A 1 256 ? 21.063 1.412 -36.261 1.00 93.88 256 ALA A N 1
ATOM 2024 C CA . ALA A 1 256 ? 20.925 1.585 -37.715 1.00 93.88 256 ALA A CA 1
ATOM 2025 C C . ALA A 1 256 ? 22.160 1.128 -38.521 1.00 93.88 256 ALA A C 1
ATOM 2027 O O . ALA A 1 256 ? 22.172 1.232 -39.749 1.00 93.88 256 ALA A O 1
ATOM 2028 N N . GLU A 1 257 ? 23.200 0.644 -37.844 1.00 94.50 257 GLU A N 1
ATOM 2029 C CA . GLU A 1 257 ? 24.480 0.286 -38.445 1.00 94.50 257 GLU A CA 1
ATOM 2030 C C . GLU A 1 257 ? 24.579 -1.219 -38.741 1.00 94.50 257 GLU A C 1
ATOM 2032 O O . GLU A 1 257 ? 23.666 -2.016 -38.513 1.00 94.50 257 GLU A O 1
ATOM 2037 N N . LYS A 1 258 ? 25.721 -1.634 -39.297 1.00 94.94 258 LYS A N 1
ATOM 2038 C CA . LYS A 1 258 ? 26.034 -3.058 -39.482 1.00 94.94 258 LYS A CA 1
ATOM 2039 C C . LYS A 1 258 ? 26.102 -3.777 -38.123 1.00 94.94 258 LYS A C 1
ATOM 2041 O O . LYS A 1 258 ? 26.388 -3.130 -37.115 1.00 94.94 258 LYS A O 1
ATOM 2046 N N . PRO A 1 259 ? 25.924 -5.116 -38.091 1.00 95.19 259 PRO A N 1
ATOM 2047 C CA . PRO A 1 259 ? 26.080 -5.899 -36.868 1.00 95.19 259 PRO A CA 1
ATOM 2048 C C . PRO A 1 259 ? 27.360 -5.526 -36.116 1.00 95.19 259 PRO A C 1
ATOM 2050 O O . PRO A 1 259 ? 28.464 -5.649 -36.649 1.00 95.19 259 PRO A O 1
ATOM 2053 N N . THR A 1 260 ? 27.177 -5.041 -34.892 1.00 94.00 260 THR A N 1
ATOM 2054 C CA . THR A 1 260 ? 28.224 -4.464 -34.048 1.00 94.00 260 THR A CA 1
ATOM 2055 C C . THR A 1 260 ? 28.354 -5.304 -32.784 1.00 94.00 260 THR A C 1
ATOM 2057 O O . THR A 1 260 ? 27.370 -5.844 -32.283 1.00 94.00 260 THR A O 1
ATOM 2060 N N . PHE A 1 261 ? 29.578 -5.446 -32.281 1.00 93.75 261 PHE A N 1
ATOM 2061 C CA . PHE A 1 261 ? 29.842 -6.068 -30.989 1.00 93.75 261 PHE A CA 1
ATOM 2062 C C . PHE A 1 261 ? 30.731 -5.143 -30.161 1.00 93.75 261 PHE A C 1
ATOM 2064 O O . PHE A 1 261 ? 31.638 -4.503 -30.694 1.00 93.75 261 PHE A O 1
ATOM 2071 N N . ALA A 1 262 ? 30.483 -5.100 -28.856 1.00 90.31 262 ALA A N 1
ATOM 2072 C CA . ALA A 1 262 ? 31.328 -4.422 -27.884 1.00 90.31 262 ALA A CA 1
ATOM 2073 C C . ALA A 1 262 ? 31.716 -5.396 -26.770 1.00 90.31 262 ALA A C 1
ATOM 2075 O O . ALA A 1 262 ? 30.987 -6.340 -26.466 1.00 90.31 262 ALA A O 1
ATOM 2076 N N . ILE A 1 263 ? 32.882 -5.162 -26.172 1.00 90.19 263 ILE A N 1
ATOM 2077 C CA . ILE A 1 263 ? 33.363 -5.900 -25.006 1.00 90.19 263 ILE A CA 1
ATOM 2078 C C . ILE A 1 263 ? 33.600 -4.871 -23.909 1.00 90.19 263 ILE A C 1
ATOM 2080 O O . ILE A 1 263 ? 34.442 -3.988 -24.068 1.00 90.19 263 ILE A O 1
ATOM 2084 N N . LEU A 1 264 ? 32.841 -4.992 -22.823 1.00 86.88 264 LEU A N 1
ATOM 2085 C CA . LEU A 1 264 ? 32.956 -4.156 -21.634 1.00 86.88 264 LEU A CA 1
ATOM 2086 C C . LEU A 1 264 ? 33.678 -4.939 -20.531 1.00 86.88 264 LEU A C 1
ATOM 2088 O O . LEU A 1 264 ? 33.666 -6.176 -20.529 1.00 86.88 264 LEU A O 1
ATOM 2092 N N . LYS A 1 265 ? 34.352 -4.220 -19.636 1.00 82.38 265 LYS A N 1
ATOM 2093 C CA . LYS A 1 265 ? 35.064 -4.780 -18.490 1.00 82.38 265 LYS A CA 1
ATOM 2094 C C . LYS A 1 265 ? 35.108 -3.781 -17.346 1.00 82.38 265 LYS A C 1
ATOM 2096 O O . LYS A 1 265 ? 35.360 -2.594 -17.649 1.00 82.38 265 LYS A O 1
#

Organism: NCBI:txid412755

pLDDT: mean 85.3, std 18.65, range [25.64, 98.62]

InterPro domains:
  IPR002695 Bifunctional purine biosynthesis protein PurH-like [PF01808] (134-265)
  IPR002695 Bifunctional purine biosynthesis protein PurH-like [PTHR11692] (38-265)
  IPR002695 Bifunctional purine biosynthesis protein PurH-like [SM00798] (134-265)
  IPR011607 Methylglyoxal synthase-like domain [PF02142] (38-128)
  IPR011607 Methylglyoxal synthase-like domain [PS51855] (1-145)
  IPR011607 Methylglyoxal synthase-like domain [SM00851] (24-129)
  IPR016193 Cytidine deaminase-like [SSF53927] (200-265)
  IPR024051 AICAR transformylase, duplicated domain superfamily [G3DSA:3.40.140.20] (200-265)
  IPR036914 Methylglyoxal synthase-like domain superfamily [G3DSA:3.40.50.1380] (34-197)
  IPR036914 Methylglyoxal synthase-like domain superfamily [SSF52335] (38-194)